Protein 3SJ9 (pdb70)

Foldseek 3Di:
DVLLVVQQVQFWWWKAAPVGTAIKGAAWFQKIKFFVVSVQDQWIQTVNDIWGWPDKDFDADPVRAGLRMIITGIDDRDIGHHLLVQEAQDQDWAAQKWWFADHPVQHGDTDRQGTKAFDAWDCDVNGTHGQKIKGQAQDDPNSFQTFIDHDSHGFFTWHDDDRGMTMTRGTHSVVVDDD/DPPDDDDD

Sequence (187 aa):
LDFALSLLRRNIRQVQTDQGHFTMLGVRDRLAILPRHSQPGKTIWVEHKLINVLDAVELVDEQGVNLELTLVTLDTNEKFRDVTKFIPETITGASDATLIINTEHMPSMFVPVGDVVQYGFLNLSGKPTHRTMMYNFPTKAGQAGGVVTSVGKIIGIHIGGNGRQGFCAGLKRGYFASEGLRQAVTQ

Nearest PDB structures (foldseek):
  3sj9-assembly1_A  TM=1.006E+00  e=5.571E-37  Coxsackievirus A16
  3sji-assembly1_A  TM=1.001E+00  e=4.359E-35  Coxsackievirus A16
  3sjk-assembly1_A  TM=9.976E-01  e=7.557E-34  Enterovirus A71
  7dnc-assembly1_A  TM=9.965E-01  e=1.521E-33  Enterovirus A71
  5c1y-assembly1_A  TM=9.970E-01  e=4.465E-33  Enterovirus A71

Organism: NCBI:txid31704

InterPro domains:
  IPR000199 Peptidase C3A/C3B, picornaviral [PF00548] (1-166)
  IPR001205 RNA-directed RNA polymerase, C-terminal domain [PF00680] (210-620)
  IPR007094 RNA-directed RNA polymerase, catalytic domain [PS50507] (410-526)
  IPR009003 Peptidase S1, PA clan [SSF50494] (2-184)
  IPR043128 Reverse transcriptase/Diguanylate cyclase domain [G3DSA:3.30.70.270] (452-551)
  IPR043502 DNA/RNA polymerase superfamily [SSF56672] (185-645)
  IPR044067 Picornavirales 3C/3C-like protease domain [PS51874] (1-179)

CATH classification: 2.40.10.10 (+1 more: 2.40.10.10)

Secondary structure (DSSP, 8-state):
-HHHHHHHHHTEEEEEETTEEEEEEEEEBTEEEEEGGG--TTEEEETTEEEEEEEEEEEE-TT--EEEEEEEEE--S--BPP-GGGS-SS---EEEEEEEE--SSS-SEEEEEEEEEEEEEEEETTEEEEEEEEESS---TT-TT-EEEETTEEEEEEEEE-SS-EEEEE--GGGG---/--SEEEE-

B-factor: mean 26.54, std 12.77, range [9.32, 107.35]

Radius of gyration: 14.74 Å; Cα contacts (8 Å, |Δi|>4): 522; chains: 2; bounding box: 39×35×34 Å

Solvent-accessible surface area: 8905 Å² total; per-residue (Å²): 141,125,40,6,96,47,0,22,169,118,0,1,48,38,3,57,7,130,104,25,37,6,0,0,0,0,0,47,70,76,30,0,1,0,0,35,19,0,96,7,43,173,44,0,98,19,64,132,141,110,29,78,15,99,74,51,72,91,22,81,21,166,133,49,32,8,3,0,1,1,18,0,34,4,71,40,150,126,153,18,62,73,0,17,143,38,0,15,119,96,32,48,28,21,78,122,3,25,0,0,0,9,1,82,133,38,73,74,54,56,9,103,6,23,92,3,68,105,51,27,82,0,31,4,66,62,82,69,0,58,80,0,0,22,1,106,52,84,5,121,76,24,7,0,1,0,0,0,6,5,132,30,91,0,2,0,0,0,0,0,1,67,48,204,39,0,0,0,1,2,0,62,85,51,39,3,77,94,222,109,156,95,92,7,89,43,26

Structure (mmCIF, N/CA/C/O backbone):
data_3SJ9
#
_entry.id   3SJ9
#
_cell.length_a   62.519
_cell.length_b   62.519
_cell.length_c   110.093
_cell.angle_alpha   90.00
_cell.angle_beta   90.00
_cell.angle_gamma   90.00
#
_symmetry.space_group_name_H-M   'P 43 21 2'
#
loop_
_entity.id
_entity.type
_entity.pdbx_description
1 polymer '3C protease'
2 polymer 'FAGLRQAVTQ peptide'
3 water water
#
loop_
_atom_site.group_PDB
_atom_site.id
_atom_site.type_symbol
_atom_site.label_atom_id
_atom_site.label_alt_id
_atom_site.label_comp_id
_atom_site.label_asym_id
_atom_site.label_entity_id
_atom_site.label_seq_id
_atom_site.pdbx_PDB_ins_code
_atom_site.Cartn_x
_atom_site.Cartn_y
_atom_site.Cartn_z
_atom_site.occupancy
_atom_site.B_iso_or_equiv
_atom_site.auth_seq_id
_atom_site.auth_comp_id
_atom_site.auth_asym_id
_atom_site.auth_atom_id
_atom_site.pdbx_PDB_model_num
ATOM 1 N N . LEU A 1 5 ? 5.073 -0.357 -19.351 1.00 67.00 4 LEU A N 1
ATOM 2 C CA . LEU A 1 5 ? 4.461 -1.256 -20.323 1.00 61.46 4 LEU A CA 1
ATOM 3 C C . LEU A 1 5 ? 5.367 -2.434 -20.663 1.00 56.27 4 LEU A C 1
ATOM 4 O O . LEU A 1 5 ? 4.988 -3.313 -21.435 1.00 52.98 4 LEU A O 1
ATOM 9 N N . ASP A 1 6 ? 6.563 -2.448 -20.084 1.00 54.12 5 ASP A N 1
ATOM 10 C CA . ASP A 1 6 ? 7.534 -3.503 -20.352 1.00 50.27 5 ASP A CA 1
ATOM 11 C C . ASP A 1 6 ? 6.948 -4.881 -20.073 1.00 45.54 5 ASP A C 1
ATOM 12 O O . ASP A 1 6 ? 7.059 -5.790 -20.895 1.00 43.47 5 ASP A O 1
ATOM 17 N N . PHE A 1 7 ? 6.333 -5.029 -18.904 1.00 32.00 6 PHE A N 1
ATOM 18 C CA . PHE A 1 7 ? 5.747 -6.303 -18.506 1.00 32.28 6 PHE A CA 1
ATOM 19 C C . PHE A 1 7 ? 4.648 -6.739 -19.473 1.00 28.83 6 PHE A C 1
ATOM 20 O O . PHE A 1 7 ? 4.705 -7.831 -20.038 1.00 22.04 6 PHE A O 1
ATOM 28 N N . ALA A 1 8 ? 3.654 -5.877 -19.662 1.00 23.50 7 ALA A N 1
ATOM 29 C CA . ALA A 1 8 ? 2.549 -6.164 -20.570 1.00 25.77 7 ALA A CA 1
ATOM 30 C C . ALA A 1 8 ? 3.064 -6.500 -21.966 1.00 28.01 7 ALA A C 1
ATOM 31 O O . ALA A 1 8 ? 2.497 -7.340 -22.665 1.00 25.64 7 ALA A O 1
ATOM 33 N N . LEU A 1 9 ? 4.147 -5.838 -22.358 1.00 30.08 8 LEU A N 1
ATOM 34 C CA . LEU A 1 9 ? 4.752 -6.036 -23.670 1.00 29.74 8 LEU A CA 1
ATOM 35 C C . LEU A 1 9 ? 5.392 -7.415 -23.788 1.00 32.20 8 LEU A C 1
ATOM 36 O O . LEU A 1 9 ? 5.212 -8.114 -24.787 1.00 29.13 8 LEU A O 1
ATOM 41 N N . SER A 1 10 ? 6.142 -7.798 -22.760 1.00 36.70 9 SER A N 1
ATOM 42 C CA . SER A 1 10 ? 6.840 -9.076 -22.748 1.00 33.77 9 SER A CA 1
ATOM 43 C C . SER A 1 10 ? 5.858 -10.226 -22.561 1.00 32.60 9 SER A C 1
ATOM 44 O O . SER A 1 10 ? 6.068 -11.323 -23.078 1.00 36.05 9 SER A O 1
ATOM 47 N N . LEU A 1 11 ? 4.764 -9.980 -21.880 1.00 25.48 10 LEU A N 1
ATOM 48 C CA . LEU A 1 11 ? 3.735 -10.951 -21.663 1.00 21.82 10 LEU A CA 1
ATOM 49 C C . LEU A 1 11 ? 2.877 -11.243 -22.855 1.00 19.11 10 LEU A C 1
ATOM 50 O O . LEU A 1 11 ? 2.523 -12.337 -23.054 1.00 21.76 10 LEU A O 1
ATOM 55 N N . LEU A 1 12 ? 2.534 -10.232 -23.620 1.00 22.18 11 LEU A N 1
ATOM 56 C CA . LEU A 1 12 ? 1.965 -10.394 -24.936 1.00 26.49 11 LEU A CA 1
ATOM 57 C C . LEU A 1 12 ? 2.763 -11.213 -25.937 1.00 25.87 11 LEU A C 1
ATOM 58 O O . LEU A 1 12 ? 2.229 -11.969 -26.666 1.00 27.18 11 LEU A O 1
ATOM 63 N N . ARG A 1 13 ? 4.055 -11.009 -25.959 1.00 38.19 12 ARG A N 1
ATOM 64 C CA . ARG A 1 13 ? 4.927 -11.660 -26.884 1.00 36.29 12 ARG A CA 1
ATOM 65 C C . ARG A 1 13 ? 5.201 -13.086 -26.488 1.00 35.06 12 ARG A C 1
ATOM 66 O O . ARG A 1 13 ? 5.178 -13.949 -27.283 1.00 41.54 12 ARG A O 1
ATOM 74 N N . ARG A 1 14 ? 5.447 -13.328 -25.233 1.00 26.57 13 ARG A N 1
ATOM 75 C CA . ARG A 1 14 ? 5.784 -14.647 -24.810 1.00 28.05 13 ARG A CA 1
ATOM 76 C C . ARG A 1 14 ? 4.623 -15.559 -24.471 1.00 30.42 13 ARG A C 1
ATOM 77 O O . ARG A 1 14 ? 4.795 -16.726 -24.435 1.00 33.05 13 ARG A O 1
ATOM 85 N N . ASN A 1 15 ? 3.445 -15.028 -24.228 1.00 28.18 14 ASN A N 1
ATOM 86 C CA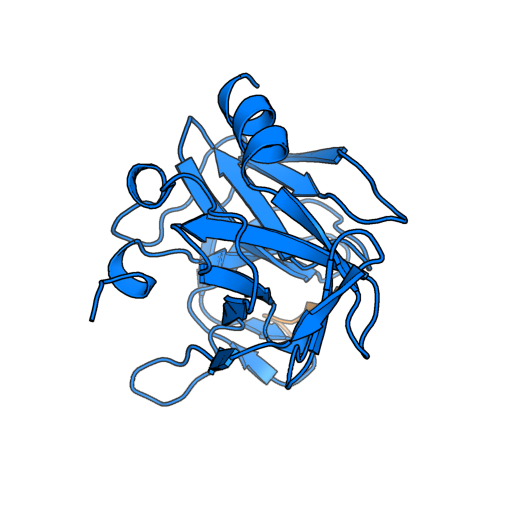 . ASN A 1 15 ? 2.464 -15.754 -23.441 1.00 26.54 14 ASN A CA 1
ATOM 87 C C . ASN A 1 15 ? 1.052 -15.617 -23.895 1.00 23.08 14 ASN A C 1
ATOM 88 O O . ASN A 1 15 ? 0.256 -16.437 -23.641 1.00 24.02 14 ASN A O 1
ATOM 93 N N . ILE A 1 16 ? 0.764 -14.541 -24.575 1.00 20.53 15 ILE A N 1
ATOM 94 C CA . ILE A 1 16 ? -0.612 -14.247 -24.964 1.00 21.12 15 ILE A CA 1
ATOM 95 C C . ILE A 1 16 ? -0.867 -14.516 -26.447 1.00 20.75 15 ILE A C 1
ATOM 96 O O . ILE A 1 16 ? -0.198 -13.957 -27.314 1.00 25.60 15 ILE A O 1
ATOM 101 N N . ARG A 1 17 ? -1.844 -15.375 -26.725 1.00 22.61 16 ARG A N 1
ATOM 102 C CA . ARG A 1 17 ? -2.086 -15.861 -28.081 1.00 21.32 16 ARG A CA 1
ATOM 103 C C . ARG A 1 17 ? -3.495 -15.569 -28.591 1.00 21.35 16 ARG A C 1
ATOM 104 O O . ARG A 1 17 ? -4.444 -15.470 -27.813 1.00 19.50 16 ARG A O 1
ATOM 112 N N . GLN A 1 18 ? -3.618 -15.440 -29.909 1.00 22.39 17 GLN A N 1
ATOM 113 C CA . GLN A 1 18 ? -4.916 -15.300 -30.554 1.00 20.22 17 GLN A CA 1
ATOM 114 C C . GLN A 1 18 ? -5.554 -16.676 -30.713 1.00 21.45 17 GLN A C 1
ATOM 115 O O . GLN A 1 18 ? -4.925 -17.610 -31.213 1.00 23.98 17 GLN A O 1
ATOM 121 N N . VAL A 1 19 ? -6.803 -16.800 -30.282 1.00 19.19 18 VAL A N 1
ATOM 122 C CA . VAL A 1 19 ? -7.448 -18.104 -30.201 1.00 21.60 18 VAL A CA 1
ATOM 123 C C . VAL A 1 19 ? -8.875 -18.084 -30.737 1.00 22.42 18 VAL A C 1
ATOM 124 O O . VAL A 1 19 ? -9.551 -17.056 -30.692 1.00 21.43 18 VAL A O 1
ATOM 128 N N . GLN A 1 20 ? -9.315 -19.225 -31.261 1.00 26.04 19 GLN A N 1
ATOM 129 C CA . GLN A 1 20 ? -10.703 -19.410 -31.669 1.00 22.85 19 GLN A CA 1
ATOM 130 C C . GLN A 1 20 ? -11.261 -20.726 -31.139 1.00 24.89 19 GLN A C 1
ATOM 131 O O . GLN A 1 20 ? -10.576 -21.748 -31.143 1.00 27.11 19 GLN A O 1
ATOM 137 N N . THR A 1 21 ? -12.507 -20.691 -30.679 1.00 17.74 20 THR A N 1
ATOM 138 C CA . THR A 1 21 ? -13.227 -21.904 -30.311 1.00 18.48 20 THR A CA 1
ATOM 139 C C . THR A 1 21 ? -14.551 -21.916 -31.062 1.00 22.05 20 THR A C 1
ATOM 140 O O . THR A 1 21 ? -14.793 -21.056 -31.910 1.00 19.26 20 THR A O 1
ATOM 144 N N . ASP A 1 22 ? -15.409 -22.883 -30.755 1.00 25.78 21 ASP A N 1
ATOM 145 C CA . ASP A 1 22 ? -16.733 -22.932 -31.367 1.00 27.32 21 ASP A CA 1
ATOM 146 C C . ASP A 1 22 ? -17.560 -21.708 -30.988 1.00 25.24 21 ASP A C 1
ATOM 147 O O . ASP A 1 22 ? -18.564 -21.401 -31.630 1.00 25.86 21 ASP A O 1
ATOM 152 N N . GLN A 1 23 ? -17.131 -21.011 -29.942 1.00 26.21 22 GLN A N 1
ATOM 153 C CA . GLN A 1 23 ? -17.867 -19.856 -29.441 1.00 24.08 22 GLN A CA 1
ATOM 154 C C . GLN A 1 23 ? -17.331 -18.535 -29.985 1.00 24.87 22 GLN A C 1
ATOM 155 O O . GLN A 1 23 ? -17.874 -17.473 -29.688 1.00 24.40 22 GLN A O 1
ATOM 161 N N . GLY A 1 24 ? -16.267 -18.601 -30.779 1.00 20.41 23 GLY A N 1
ATOM 162 C CA . GLY A 1 24 ? -15.717 -17.408 -31.397 1.00 20.80 23 GLY A CA 1
ATOM 163 C C . GLY A 1 24 ? -14.279 -17.110 -31.020 1.00 19.31 23 GLY A C 1
ATOM 164 O O . GLY A 1 24 ? -13.520 -18.008 -30.659 1.00 17.09 23 GLY A O 1
ATOM 165 N N . HIS A 1 25 ? -13.910 -15.835 -31.109 1.00 21.72 24 HIS A N 1
ATOM 166 C CA . HIS A 1 25 ? -12.541 -15.399 -30.860 1.00 19.83 24 HIS A CA 1
ATOM 167 C C . HIS A 1 25 ? -12.315 -15.058 -29.397 1.00 20.14 24 HIS A C 1
ATOM 168 O O . HIS A 1 25 ? -13.135 -14.385 -28.770 1.00 15.74 24 HIS A O 1
ATOM 175 N N . PHE A 1 26 ? -11.190 -15.517 -28.862 1.00 24.10 25 PHE A N 1
ATOM 176 C CA . PHE A 1 26 ? -10.828 -15.237 -27.479 1.00 20.40 25 PHE A CA 1
ATOM 177 C C . PHE A 1 26 ? -9.341 -14.939 -27.360 1.00 18.91 25 PHE A C 1
ATOM 178 O O . PHE A 1 26 ? -8.555 -15.273 -28.247 1.00 18.62 25 PHE A O 1
ATOM 186 N N . THR A 1 27 ? -8.968 -14.291 -26.264 1.00 19.22 26 THR A N 1
ATOM 187 C CA . THR A 1 27 ? -7.567 -14.108 -25.923 1.00 15.49 26 THR A CA 1
ATOM 188 C C . THR A 1 27 ? -7.172 -15.236 -24.978 1.00 18.07 26 THR A C 1
ATOM 189 O O . THR A 1 27 ? -7.948 -15.610 -24.098 1.00 12.81 26 THR A O 1
ATOM 193 N N . MET A 1 28 ? -5.979 -15.792 -25.165 1.00 17.32 27 MET A N 1
ATOM 194 C CA . MET A 1 28 ? -5.536 -16.897 -24.326 1.00 15.62 27 MET A CA 1
ATOM 195 C C . MET A 1 28 ? -4.175 -16.644 -23.702 1.00 18.43 27 MET A C 1
ATOM 196 O O . MET A 1 28 ? -3.227 -16.261 -24.385 1.00 18.59 27 MET A O 1
ATOM 201 N N . LEU A 1 29 ? -4.089 -16.871 -22.397 1.00 18.89 28 LEU A N 1
ATOM 202 C CA . LEU A 1 29 ? -2.831 -16.756 -21.679 1.00 13.46 28 LEU A CA 1
ATOM 203 C C . LEU A 1 29 ? -2.212 -18.129 -21.473 1.00 13.09 28 LEU A C 1
ATOM 204 O O . LEU A 1 29 ? -2.794 -18.988 -20.813 1.00 11.93 28 LEU A O 1
ATOM 209 N N . GLY A 1 30 ? -1.034 -18.336 -22.047 1.00 19.27 29 GLY A N 1
ATOM 210 C CA . GLY A 1 30 ? -0.248 -19.513 -21.740 1.00 22.27 29 GLY A CA 1
ATOM 211 C C . GLY A 1 30 ? 0.441 -19.281 -20.411 1.00 22.85 29 GLY A C 1
ATOM 212 O O . GLY A 1 30 ? 1.150 -18.289 -20.246 1.00 20.66 29 GLY A O 1
ATOM 213 N N . VAL A 1 31 ? 0.226 -20.183 -19.459 1.00 18.15 30 VAL A N 1
ATOM 214 C CA . VAL A 1 31 ? 0.756 -20.007 -18.109 1.00 18.92 30 VAL A CA 1
ATOM 215 C C . VAL A 1 31 ? 2.143 -20.625 -17.933 1.00 18.68 30 VAL A C 1
ATOM 216 O O . VAL A 1 31 ? 3.062 -19.967 -17.448 1.00 16.16 30 VAL A O 1
ATOM 220 N N . ARG A 1 32 ? 2.286 -21.887 -18.323 1.00 19.34 31 ARG A N 1
ATOM 221 C CA . ARG A 1 32 ? 3.580 -22.558 -18.272 1.00 25.13 31 ARG A CA 1
ATOM 222 C C . ARG A 1 32 ? 3.587 -23.926 -18.942 1.00 25.83 31 ARG A C 1
ATOM 223 O O . ARG A 1 32 ? 2.664 -24.718 -18.759 1.00 26.92 31 ARG A O 1
ATOM 231 N N . ASP A 1 33 ? 4.635 -24.199 -19.711 1.00 27.78 32 ASP A N 1
ATOM 232 C CA . ASP A 1 33 ? 4.713 -25.417 -20.508 1.00 29.14 32 ASP A CA 1
ATOM 233 C C . ASP A 1 33 ? 3.477 -25.336 -21.396 1.00 29.04 32 ASP A C 1
ATOM 234 O O . ASP A 1 33 ? 3.255 -24.341 -22.082 1.00 32.91 32 ASP A O 1
ATOM 239 N N . ARG A 1 34 ? 2.671 -26.389 -21.374 1.00 30.66 33 ARG A N 1
ATOM 240 C CA . ARG A 1 34 ? 1.553 -26.529 -22.293 1.00 27.68 33 ARG A CA 1
ATOM 241 C C . ARG A 1 34 ? 0.232 -26.240 -21.588 1.00 24.46 33 ARG A C 1
ATOM 242 O O . ARG A 1 34 ? -0.840 -26.593 -22.083 1.00 25.19 33 ARG A O 1
ATOM 250 N N . LEU A 1 35 ? 0.321 -25.591 -20.431 1.00 21.12 34 LEU A N 1
ATOM 251 C CA . LEU A 1 35 ? -0.860 -25.179 -19.685 1.00 24.63 34 LEU A CA 1
ATOM 252 C C . LEU A 1 35 ? -1.243 -23.747 -20.049 1.00 24.25 34 LEU A C 1
ATOM 253 O O . LEU A 1 35 ? -0.399 -22.850 -20.065 1.00 23.63 34 LEU A O 1
ATOM 258 N N . ALA A 1 36 ? -2.521 -23.543 -20.348 1.00 21.77 35 ALA A N 1
ATOM 259 C CA . ALA A 1 36 ? -3.035 -22.226 -20.696 1.00 20.01 35 ALA A CA 1
ATOM 260 C C . ALA A 1 36 ? -4.403 -22.024 -20.054 1.00 22.01 35 ALA A C 1
ATOM 261 O O . ALA A 1 36 ? -5.017 -22.977 -19.574 1.00 19.38 35 ALA A O 1
ATOM 263 N N . ILE A 1 37 ? -4.881 -20.785 -20.043 1.00 24.19 36 ILE A N 1
ATOM 264 C CA . ILE A 1 37 ? -6.152 -20.487 -19.401 1.00 21.77 36 ILE A CA 1
ATOM 265 C C . ILE A 1 37 ? -7.102 -19.730 -20.331 1.00 27.12 36 ILE A C 1
ATOM 266 O O . ILE A 1 37 ? -6.679 -18.867 -21.103 1.00 27.02 36 ILE A O 1
ATOM 271 N N . LEU A 1 38 ? -8.383 -20.080 -20.256 1.00 20.77 37 LEU A N 1
ATOM 272 C CA . LEU A 1 38 ? -9.420 -19.481 -21.091 1.00 19.00 37 LEU A CA 1
ATOM 273 C C . LEU A 1 38 ? -10.662 -19.191 -20.255 1.00 19.77 37 LEU A C 1
ATOM 274 O O . LEU A 1 38 ? -10.841 -19.778 -19.188 1.00 18.88 37 LEU A O 1
ATOM 279 N N . PRO A 1 39 ? -11.533 -18.291 -20.739 1.00 19.76 38 PRO A N 1
ATOM 280 C CA . PRO A 1 39 ? -12.779 -18.045 -20.014 1.00 17.51 38 PRO A CA 1
ATOM 281 C C . PRO A 1 39 ? -13.652 -19.271 -20.209 1.00 18.82 38 PRO A C 1
ATOM 282 O O . PRO A 1 39 ? -13.673 -19.809 -21.315 1.00 17.59 38 PRO A O 1
ATOM 286 N N . ARG A 1 40 ? -14.350 -19.714 -19.170 1.00 17.89 39 ARG A N 1
ATOM 287 C CA . ARG A 1 40 ? -15.103 -20.961 -19.258 1.00 20.87 39 ARG A CA 1
ATOM 288 C C . ARG A 1 40 ? -16.128 -20.978 -20.395 1.00 21.25 39 ARG A C 1
ATOM 289 O O . ARG A 1 40 ? -16.322 -22.010 -21.039 1.00 19.82 39 ARG A O 1
ATOM 297 N N . HIS A 1 41 ? -16.775 -19.842 -20.648 1.00 20.25 40 HIS A N 1
ATOM 298 C CA . HIS A 1 41 ? -17.831 -19.790 -21.660 1.00 26.04 40 HIS A CA 1
ATOM 299 C C . HIS A 1 41 ? -17.301 -19.940 -23.088 1.00 27.36 40 HIS A C 1
ATOM 300 O O . HIS A 1 41 ? -18.079 -20.054 -24.036 1.00 25.14 40 HIS A O 1
ATOM 307 N N . SER A 1 42 ? -15.980 -19.948 -23.236 1.00 17.41 41 SER A N 1
ATOM 308 C CA . SER A 1 42 ? -15.367 -20.206 -24.534 1.00 18.25 41 SER A CA 1
ATOM 309 C C . SER A 1 42 ? -15.484 -21.686 -24.887 1.00 20.58 41 SER A C 1
ATOM 310 O O . SER A 1 42 ? -15.331 -22.070 -26.047 1.00 18.96 41 SER A O 1
ATOM 313 N N . GLN A 1 43 ? -15.761 -22.508 -23.876 1.00 20.38 42 GLN A N 1
ATOM 314 C CA . GLN A 1 43 ? -15.932 -23.947 -24.060 1.00 22.05 42 GLN A CA 1
ATOM 315 C C . GLN A 1 43 ? -14.938 -24.534 -25.057 1.00 23.81 42 GLN A C 1
ATOM 316 O O . GLN A 1 43 ? -15.320 -24.916 -26.164 1.00 20.82 42 GLN A O 1
ATOM 322 N N . PRO A 1 44 ? -13.657 -24.608 -24.661 1.00 23.18 43 PRO A N 1
ATOM 323 C CA . PRO A 1 44 ? -12.593 -25.159 -25.507 1.00 21.32 43 PRO A CA 1
ATOM 324 C C . PRO A 1 44 ? -12.947 -26.551 -26.024 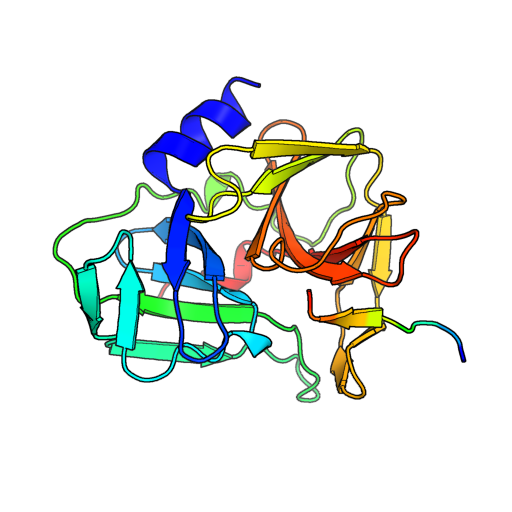1.00 23.97 43 PRO A C 1
ATOM 325 O O . PRO A 1 44 ? -13.083 -26.744 -27.232 1.00 29.30 43 PRO A O 1
ATOM 329 N N . GLY A 1 45 ? -13.091 -27.507 -25.113 1.00 26.55 44 GLY A N 1
ATOM 330 C CA . GLY A 1 45 ? -13.426 -28.868 -25.488 1.00 29.70 44 GLY A CA 1
ATOM 331 C C . GLY A 1 45 ? -12.221 -29.699 -25.895 1.00 28.95 44 GLY A C 1
ATOM 332 O O . GLY A 1 45 ? -11.200 -29.715 -25.205 1.00 27.07 44 GLY A O 1
ATOM 333 N N . LYS A 1 46 ? -12.348 -30.389 -27.025 1.00 29.43 45 LYS A N 1
ATOM 334 C CA . LYS A 1 46 ? -11.315 -31.301 -27.507 1.00 28.79 45 LYS A CA 1
ATOM 335 C C . LYS A 1 46 ? -10.266 -30.584 -28.351 1.00 27.09 45 LYS A C 1
ATOM 336 O O . LYS A 1 46 ? -9.133 -31.050 -28.467 1.00 28.75 45 LYS A O 1
ATOM 342 N N . THR A 1 47 ? -10.650 -29.462 -28.956 1.00 26.78 46 THR A N 1
ATOM 343 C CA . THR A 1 47 ? -9.763 -28.742 -29.866 1.00 22.52 46 THR A CA 1
ATOM 344 C C . THR A 1 47 ? -9.991 -27.236 -29.816 1.00 22.49 46 THR A C 1
ATOM 345 O O . THR A 1 47 ? -11.081 -26.775 -29.478 1.00 22.86 46 THR A O 1
ATOM 349 N N . ILE A 1 48 ? -8.954 -26.478 -30.158 1.00 22.25 47 ILE A N 1
ATOM 350 C CA . ILE A 1 48 ? -9.080 -25.040 -30.370 1.00 21.55 47 ILE A CA 1
ATOM 351 C C . ILE A 1 48 ? -8.178 -24.619 -31.519 1.00 22.68 47 ILE A C 1
ATOM 352 O O . ILE A 1 48 ? -7.267 -25.351 -31.904 1.00 22.22 47 ILE A O 1
ATOM 357 N N . TRP A 1 49 ? -8.438 -23.440 -32.070 1.00 18.77 48 TRP A N 1
ATOM 358 C CA . TRP A 1 49 ? -7.552 -22.864 -33.068 1.00 19.54 48 TRP A CA 1
ATOM 359 C C . TRP A 1 49 ? -6.644 -21.835 -32.413 1.00 22.81 48 TRP A C 1
ATOM 360 O O . TRP A 1 49 ? -7.109 -20.811 -31.912 1.00 21.46 48 TRP A O 1
ATOM 371 N N . VAL A 1 50 ? -5.346 -22.117 -32.412 1.00 26.61 49 VAL A N 1
ATOM 372 C CA . VAL A 1 50 ? -4.361 -21.191 -31.874 1.00 27.22 49 VAL A CA 1
ATOM 373 C C . VAL A 1 50 ? -3.536 -20.602 -33.011 1.00 31.15 49 VAL A C 1
ATOM 374 O O . VAL A 1 50 ? -2.698 -21.288 -33.597 1.00 32.38 49 VAL A O 1
ATOM 378 N N . GLU A 1 51 ? -3.777 -19.332 -33.322 1.00 30.09 50 GLU A N 1
ATOM 379 C CA . GLU A 1 51 ? -3.082 -18.673 -34.422 1.00 34.14 50 GLU A CA 1
ATOM 380 C C . GLU A 1 51 ? -3.337 -19.428 -35.726 1.00 36.50 50 GLU A C 1
ATOM 381 O O . GLU A 1 51 ? -2.420 -19.645 -36.520 1.00 33.69 50 GLU A O 1
ATOM 387 N N . HIS A 1 52 ? -4.588 -19.841 -35.920 1.00 39.04 51 HIS A N 1
ATOM 388 C CA . HIS A 1 52 ? -5.032 -20.510 -37.145 1.00 39.84 51 HIS A CA 1
ATOM 389 C C . HIS A 1 52 ? -4.552 -21.957 -37.306 1.00 42.16 51 HIS A C 1
ATOM 390 O O . HIS A 1 52 ? -4.826 -22.596 -38.323 1.00 45.02 51 HIS A O 1
ATOM 397 N N . LYS A 1 53 ? -3.845 -22.472 -36.306 1.00 37.72 52 LYS A N 1
ATOM 398 C CA . LYS A 1 53 ? -3.504 -23.891 -36.243 1.00 37.05 52 LYS A CA 1
ATOM 399 C C . LYS A 1 53 ? -4.503 -24.656 -35.377 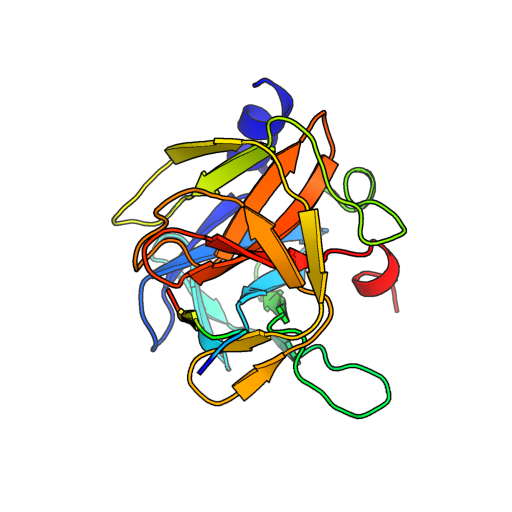1.00 34.96 52 LYS A C 1
ATOM 400 O O . LYS A 1 53 ? -4.791 -24.255 -34.249 1.00 29.93 52 LYS A O 1
ATOM 406 N N . LEU A 1 54 ? -5.030 -25.756 -35.907 1.00 22.63 53 LEU A N 1
ATOM 407 C CA . LEU A 1 54 ? -5.957 -26.593 -35.156 1.00 19.22 53 LEU A CA 1
ATOM 408 C C . LEU A 1 54 ? -5.204 -27.476 -34.164 1.00 20.38 53 LEU A C 1
ATOM 409 O O . LEU A 1 54 ? -4.475 -28.386 -34.556 1.00 18.49 53 LEU A O 1
ATOM 414 N N . ILE A 1 55 ? -5.390 -27.197 -32.879 1.00 23.28 54 ILE A N 1
ATOM 415 C CA . ILE A 1 55 ? -4.672 -27.894 -31.819 1.00 20.04 54 ILE A CA 1
ATOM 416 C C . ILE A 1 55 ? -5.599 -28.794 -31.012 1.00 22.71 54 ILE A C 1
ATOM 417 O O . ILE A 1 55 ? -6.748 -28.439 -30.753 1.00 23.89 54 ILE A O 1
ATOM 422 N N . ASN A 1 56 ? -5.095 -29.959 -30.617 1.00 23.39 55 ASN A N 1
ATOM 423 C CA . ASN A 1 56 ? -5.830 -30.848 -29.724 1.00 23.67 55 ASN A CA 1
ATOM 424 C C . ASN A 1 56 ? -5.691 -30.423 -28.268 1.00 26.08 55 ASN A C 1
ATOM 425 O O . ASN A 1 56 ? -4.600 -30.070 -27.814 1.00 20.69 55 ASN A O 1
ATOM 430 N N . VAL A 1 57 ? -6.802 -30.457 -27.540 1.00 15.38 56 VAL A N 1
ATOM 431 C CA . VAL A 1 57 ? -6.784 -30.184 -26.110 1.00 18.30 56 VAL A CA 1
ATOM 432 C C . VAL A 1 57 ? -6.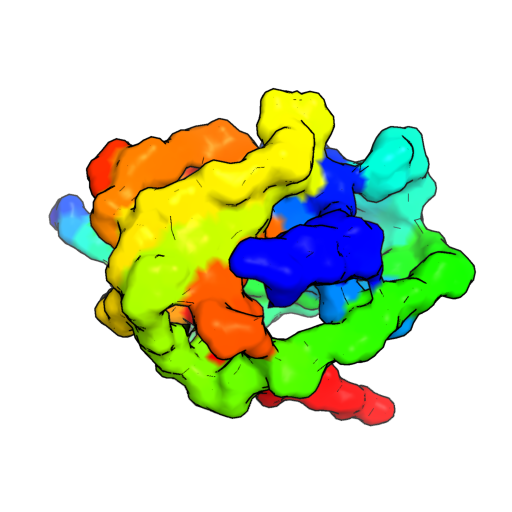737 -31.502 -25.344 1.00 17.91 56 VAL A C 1
ATOM 433 O O . VAL A 1 57 ? -7.690 -32.280 -25.372 1.00 21.38 56 VAL A O 1
ATOM 437 N N . LEU A 1 58 ? -5.618 -31.749 -24.670 1.00 22.45 57 LEU A N 1
ATOM 438 C CA . LEU A 1 58 ? -5.399 -33.009 -23.969 1.00 18.32 57 LEU A CA 1
ATOM 439 C C . LEU A 1 58 ? -6.163 -33.068 -22.656 1.00 22.00 57 LEU A C 1
ATOM 440 O O . LEU A 1 58 ? -6.462 -34.150 -22.150 1.00 28.83 57 LEU A O 1
ATOM 445 N N . ASP A 1 59 ? -6.473 -31.903 -22.100 1.00 23.35 58 ASP A N 1
ATOM 446 C CA . ASP A 1 59 ? -7.143 -31.837 -20.810 1.00 24.15 58 ASP A CA 1
ATOM 447 C C . ASP A 1 59 ? -7.795 -30.476 -20.624 1.00 25.03 58 ASP A C 1
ATOM 448 O O . ASP A 1 59 ? -7.231 -29.450 -21.005 1.00 23.22 58 ASP A O 1
ATOM 453 N N . ALA A 1 60 ? -8.991 -30.473 -20.045 1.00 23.93 59 ALA A N 1
ATOM 454 C CA . ALA A 1 60 ? -9.705 -29.232 -19.773 1.00 22.95 59 ALA A CA 1
ATOM 455 C C . ALA A 1 60 ? -10.376 -29.286 -18.405 1.00 22.37 59 ALA A C 1
ATOM 456 O O . ALA A 1 60 ? -11.230 -30.135 -18.156 1.00 22.84 59 ALA A O 1
ATOM 458 N N . VAL A 1 61 ? -9.984 -28.373 -17.523 1.00 18.98 60 VAL A N 1
ATOM 459 C CA . VAL A 1 61 ? -10.529 -28.328 -16.173 1.00 18.97 60 VAL A CA 1
ATOM 460 C C . VAL A 1 61 ? -11.245 -27.003 -15.924 1.00 18.38 60 VAL A C 1
ATOM 461 O O . VAL A 1 61 ? -10.651 -25.936 -16.059 1.00 14.11 60 VAL A O 1
ATOM 465 N N . GLU A 1 62 ? -12.523 -27.079 -15.561 1.00 18.80 61 GLU A N 1
ATOM 466 C CA . GLU A 1 62 ? -13.305 -25.886 -15.256 1.00 18.59 61 GLU A CA 1
ATOM 467 C C . GLU A 1 62 ? -13.298 -25.601 -13.758 1.00 19.48 61 GLU A C 1
ATOM 468 O O . GLU A 1 62 ? -13.778 -26.407 -12.958 1.00 21.03 61 GLU A O 1
ATOM 474 N N . LEU A 1 63 ? -12.750 -24.450 -13.385 1.00 14.81 62 LEU A N 1
ATOM 475 C CA . LEU A 1 63 ? -12.594 -24.096 -11.979 1.00 16.78 62 LEU A CA 1
ATOM 476 C C . LEU A 1 63 ? -13.913 -23.701 -11.319 1.00 18.54 62 LEU A C 1
ATOM 477 O O . LEU A 1 63 ? -14.634 -22.831 -11.810 1.00 18.53 62 LEU A O 1
ATOM 482 N N . VAL A 1 64 ? -14.217 -24.362 -10.207 1.00 17.07 63 VAL A N 1
ATOM 483 C CA . VAL A 1 64 ? -15.364 -24.023 -9.374 1.00 19.16 63 VAL A CA 1
ATOM 484 C C . VAL A 1 64 ? -14.892 -23.957 -7.924 1.00 19.44 63 VAL A C 1
ATOM 485 O O . VAL A 1 64 ? -13.810 -24.446 -7.602 1.00 18.67 63 VAL A O 1
ATOM 489 N N . ASP A 1 65 ? -15.683 -23.343 -7.049 1.00 22.42 64 ASP A N 1
ATOM 490 C CA . ASP A 1 65 ? -15.302 -23.274 -5.640 1.00 26.28 64 ASP A CA 1
ATOM 491 C C . ASP A 1 65 ? -15.846 -24.470 -4.862 1.00 26.05 64 ASP A C 1
ATOM 492 O O . ASP A 1 65 ? -16.485 -25.350 -5.437 1.00 28.42 64 ASP A O 1
ATOM 497 N N . GLU A 1 66 ? -15.587 -24.500 -3.559 1.00 33.02 65 GLU A N 1
ATOM 498 C CA . GLU A 1 66 ? -15.957 -25.651 -2.737 1.00 38.97 65 GLU A CA 1
ATOM 499 C C . GLU A 1 66 ? -17.451 -25.969 -2.787 1.00 37.39 65 GLU A C 1
ATOM 500 O O . GLU A 1 66 ? -17.861 -27.088 -2.485 1.00 37.56 65 GLU A O 1
ATOM 506 N N . GLN A 1 67 ? -18.270 -25.002 -3.140 1.00 33.50 66 GLN A N 1
ATOM 507 C CA . GLN A 1 67 ? -19.683 -25.217 -3.286 1.00 29.93 66 GLN A CA 1
ATOM 508 C C . GLN A 1 67 ? -20.093 -25.495 -4.722 1.00 32.78 66 GLN A C 1
ATOM 509 O O . GLN A 1 67 ? -21.228 -25.611 -5.012 1.00 26.30 66 GLN A O 1
ATOM 515 N N . GLY A 1 68 ? -19.127 -25.569 -5.617 1.00 31.21 67 GLY A N 1
ATOM 516 C CA . GLY A 1 68 ? -19.383 -25.874 -7.014 1.00 28.07 67 GLY A CA 1
ATOM 517 C C . GLY A 1 68 ? -19.844 -24.688 -7.840 1.00 28.20 67 GLY A C 1
ATOM 518 O O . GLY A 1 68 ? -20.364 -24.859 -8.942 1.00 27.96 67 GLY A O 1
ATOM 519 N N . VAL A 1 69 ? -19.655 -23.482 -7.312 1.00 24.64 68 VAL A N 1
ATOM 520 C CA . VAL A 1 69 ? -20.043 -22.270 -8.025 1.00 19.87 68 VAL A CA 1
ATOM 521 C C . VAL A 1 69 ? -18.986 -21.869 -9.046 1.00 20.90 68 VAL A C 1
ATOM 522 O O . VAL A 1 69 ? -17.791 -21.857 -8.749 1.00 21.80 68 VAL A O 1
ATOM 526 N N . ASN A 1 70 ? -19.443 -21.536 -10.247 1.00 17.15 69 ASN A N 1
ATOM 527 C CA . ASN A 1 70 ? -18.567 -21.179 -11.356 1.00 15.31 69 ASN A CA 1
ATOM 528 C C . ASN A 1 70 ? -17.547 -20.092 -11.017 1.00 18.86 69 ASN A C 1
ATOM 529 O O . ASN A 1 70 ? -17.875 -19.104 -10.359 1.00 18.56 69 ASN A O 1
ATOM 534 N N . LEU A 1 71 ? -16.311 -20.284 -11.468 1.00 17.83 70 LEU A N 1
ATOM 535 C CA . LEU A 1 71 ? -15.281 -19.258 -11.352 1.00 15.08 70 LEU A CA 1
ATOM 536 C C . LEU A 1 71 ? -14.932 -18.726 -12.739 1.00 16.86 70 LEU A C 1
ATOM 537 O O . LEU A 1 71 ? -14.109 -17.819 -12.883 1.00 15.95 70 LEU A O 1
ATOM 542 N N . GLU A 1 72 ? -15.570 -19.310 -13.752 1.00 14.84 71 GLU A N 1
ATOM 543 C CA . GLU A 1 72 ? -15.485 -18.835 -15.132 1.00 13.78 71 GLU A CA 1
ATOM 544 C C . GLU A 1 72 ? -14.086 -18.986 -15.731 1.00 16.25 71 GLU A C 1
ATOM 545 O O . GLU A 1 72 ? -13.718 -18.281 -16.672 1.00 14.59 71 GLU A O 1
ATOM 551 N N . LEU A 1 73 ? -13.314 -19.920 -15.187 1.00 18.60 72 LEU A N 1
ATOM 552 C CA . LEU A 1 73 ? -11.970 -20.188 -15.682 1.00 15.33 72 LEU A CA 1
ATOM 553 C C . LEU A 1 73 ? -11.846 -21.633 -16.147 1.00 19.52 72 LEU A C 1
ATOM 554 O O . LEU A 1 73 ? -12.371 -22.546 -15.510 1.00 19.94 72 LEU A O 1
ATOM 559 N N . THR A 1 74 ? -11.152 -21.834 -17.261 1.00 15.62 73 THR A N 1
ATOM 560 C CA . THR A 1 74 ? -10.908 -23.177 -17.772 1.00 16.30 73 THR A CA 1
ATOM 561 C C . THR A 1 74 ? -9.431 -23.381 -18.086 1.00 16.54 73 THR A C 1
ATOM 562 O O . THR A 1 74 ? -8.891 -22.764 -19.005 1.00 14.69 73 THR A O 1
ATOM 566 N N . LEU A 1 75 ? -8.785 -24.244 -17.308 1.00 17.44 74 LEU A N 1
ATOM 567 C CA . LEU A 1 75 ? -7.393 -24.603 -17.539 1.00 17.08 74 LEU A CA 1
ATOM 568 C C . LEU A 1 75 ? -7.303 -25.653 -18.638 1.00 22.06 74 LEU A C 1
ATOM 569 O O . LEU A 1 75 ? -7.932 -26.706 -18.552 1.00 23.42 74 LEU A O 1
ATOM 574 N N . VAL A 1 76 ? -6.523 -25.363 -19.673 1.00 19.45 75 VAL A N 1
ATOM 575 C CA . VAL A 1 76 ? -6.367 -26.295 -20.781 1.00 19.15 75 VAL A CA 1
ATOM 576 C C . VAL A 1 76 ? -4.923 -26.749 -20.948 1.00 22.43 75 VAL A C 1
ATOM 577 O O . VAL A 1 76 ? -3.993 -25.946 -20.878 1.00 23.31 75 VAL A O 1
ATOM 581 N N . THR A 1 77 ? -4.741 -28.049 -21.153 1.00 23.97 76 THR A N 1
ATOM 582 C CA . THR A 1 77 ? -3.433 -28.586 -21.497 1.00 21.26 76 THR A CA 1
ATOM 583 C C . THR A 1 77 ? -3.389 -28.853 -22.996 1.00 20.05 76 THR A C 1
ATOM 584 O O . THR A 1 77 ? -4.129 -29.691 -23.511 1.00 19.88 76 THR A O 1
ATOM 588 N N . LEU A 1 78 ? -2.524 -28.126 -23.693 1.00 18.49 77 LEU A N 1
ATOM 589 C CA . LEU A 1 78 ? -2.474 -28.182 -25.149 1.00 22.85 77 LEU A CA 1
ATOM 590 C C . LEU A 1 78 ? -1.543 -29.273 -25.669 1.00 25.93 77 LEU A C 1
ATOM 591 O O . LEU A 1 78 ? -0.492 -29.541 -25.087 1.00 28.32 77 LEU A O 1
ATOM 596 N N . ASP A 1 79 ? -1.946 -29.9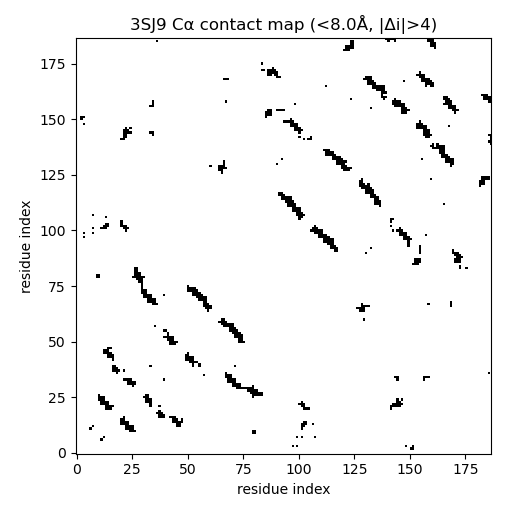02 -26.768 1.00 26.03 78 ASP A N 1
ATOM 597 C CA . ASP A 1 79 ? -1.109 -30.880 -27.448 1.00 28.24 78 ASP A CA 1
ATOM 598 C C . ASP A 1 79 ? -0.193 -30.160 -28.431 1.00 34.32 78 ASP A C 1
ATOM 599 O O . ASP A 1 79 ? -0.509 -30.034 -29.614 1.00 33.82 78 ASP A O 1
ATOM 604 N N . THR A 1 80 ? 0.938 -29.676 -27.930 1.00 37.88 79 THR A N 1
ATOM 605 C CA . THR A 1 80 ? 1.909 -28.978 -28.761 1.00 42.88 79 THR A CA 1
ATOM 606 C C . THR A 1 80 ? 3.310 -29.103 -28.176 1.00 51.51 79 THR A C 1
ATOM 607 O O . THR A 1 80 ? 3.473 -29.268 -26.966 1.00 56.06 79 THR A O 1
ATOM 611 N N . ASN A 1 81 ? 4.319 -29.032 -29.037 1.00 68.29 80 ASN A N 1
ATOM 612 C CA . ASN A 1 81 ? 5.702 -29.087 -28.583 1.00 79.85 80 ASN A CA 1
ATOM 613 C C . ASN A 1 81 ? 6.112 -27.764 -27.947 1.00 74.19 80 ASN A C 1
ATOM 614 O O . ASN A 1 81 ? 6.965 -27.725 -27.059 1.00 74.72 80 ASN A O 1
ATOM 619 N N . GLU A 1 82 ? 5.487 -26.684 -28.408 1.00 54.56 81 GLU A N 1
ATOM 620 C CA . GLU A 1 82 ? 5.761 -25.340 -27.908 1.00 53.12 81 GLU A CA 1
ATOM 621 C C . GLU A 1 82 ? 5.514 -25.239 -26.404 1.00 45.22 81 GLU A C 1
ATOM 622 O O . GLU A 1 82 ? 4.455 -25.628 -25.914 1.00 44.74 81 GLU A O 1
ATOM 628 N N . LYS A 1 83 ? 6.494 -24.712 -25.675 1.00 43.86 82 LYS A N 1
ATOM 629 C CA . LYS A 1 83 ? 6.351 -24.505 -24.236 1.00 36.71 82 LYS A CA 1
ATOM 630 C C . LYS A 1 83 ? 6.242 -23.024 -23.890 1.00 35.94 82 LYS A C 1
ATOM 631 O O . LYS A 1 83 ? 7.050 -22.213 -24.341 1.00 38.10 82 LYS A O 1
ATOM 637 N N . PHE A 1 84 ? 5.238 -22.673 -23.092 1.00 30.63 83 PHE A N 1
ATOM 638 C CA . PHE A 1 84 ? 5.121 -21.319 -22.567 1.00 24.40 83 PHE A CA 1
ATOM 639 C C . PHE A 1 84 ? 6.100 -21.133 -21.417 1.00 24.58 83 PHE A C 1
ATOM 640 O O . PHE A 1 84 ? 6.241 -22.014 -20.566 1.00 19.56 83 PHE A O 1
ATOM 648 N N . ARG A 1 85 ? 6.777 -19.989 -21.386 1.00 30.18 84 ARG A N 1
ATOM 649 C CA . ARG A 1 85 ? 7.634 -19.670 -20.250 1.00 31.67 84 ARG A CA 1
ATOM 650 C C . ARG A 1 85 ? 6.774 -19.491 -19.002 1.00 27.62 84 ARG A C 1
ATOM 651 O O . ARG A 1 85 ? 5.676 -18.940 -19.064 1.00 24.90 84 ARG A O 1
ATOM 659 N N . ASP A 1 86 ? 7.276 -19.979 -17.874 1.00 28.73 85 ASP A N 1
ATOM 660 C CA . ASP A 1 86 ? 6.527 -19.977 -16.624 1.00 24.31 85 ASP A CA 1
ATOM 661 C C . ASP A 1 86 ? 6.265 -18.556 -16.138 1.00 24.10 85 ASP A C 1
ATOM 662 O O . ASP A 1 86 ? 7.198 -17.812 -15.832 1.00 23.94 85 ASP A O 1
ATOM 667 N N . VAL A 1 87 ? 4.990 -18.184 -16.067 1.00 23.20 86 VAL A N 1
ATOM 668 C CA . VAL A 1 87 ? 4.607 -16.858 -15.594 1.00 19.97 86 VAL A CA 1
ATOM 669 C C . VAL A 1 87 ? 3.805 -16.923 -14.297 1.00 18.69 86 VAL A C 1
ATOM 670 O O . VAL A 1 87 ? 3.190 -15.936 -13.893 1.00 21.04 86 VAL A O 1
ATOM 674 N N . THR A 1 88 ? 3.819 -18.081 -13.642 1.00 16.54 87 THR A N 1
ATOM 675 C CA . THR A 1 88 ? 3.102 -18.243 -12.379 1.00 18.48 87 THR A CA 1
ATOM 676 C C . THR A 1 88 ? 3.648 -17.314 -11.297 1.00 23.26 87 THR A C 1
ATOM 677 O O . THR A 1 88 ? 2.946 -16.988 -10.340 1.00 23.34 87 THR A O 1
ATOM 681 N N . LYS A 1 89 ? 4.897 -16.885 -11.454 1.00 22.86 88 LYS A N 1
ATOM 682 C CA . LYS A 1 89 ? 5.530 -16.013 -10.467 1.00 25.13 88 LYS A CA 1
ATOM 683 C C . LYS A 1 89 ? 4.999 -14.581 -10.532 1.00 23.78 88 LYS A C 1
ATOM 684 O O . LYS A 1 89 ? 5.224 -13.786 -9.619 1.00 25.41 88 LYS A O 1
ATOM 690 N N . PHE A 1 90 ? 4.290 -14.256 -11.608 1.00 18.19 89 PHE A N 1
ATOM 691 C CA . PHE A 1 90 ? 3.678 -12.936 -11.741 1.00 20.52 89 PHE A CA 1
ATOM 692 C C . PHE A 1 90 ? 2.216 -12.965 -11.303 1.00 15.44 89 PHE A C 1
ATOM 693 O O . PHE A 1 90 ? 1.548 -11.935 -11.268 1.00 14.15 89 PHE A O 1
ATOM 701 N N . ILE A 1 91 ? 1.729 -14.155 -10.966 1.00 18.72 90 ILE A N 1
ATOM 702 C CA . ILE A 1 91 ? 0.360 -14.328 -10.497 1.00 16.68 90 ILE A CA 1
ATOM 703 C C . ILE A 1 91 ? 0.324 -14.321 -8.972 1.00 18.75 90 ILE A C 1
ATOM 704 O O . ILE A 1 91 ? 0.917 -15.186 -8.332 1.00 21.69 90 ILE A O 1
ATOM 709 N N . PRO A 1 92 ? -0.370 -13.334 -8.384 1.00 22.04 91 PRO A N 1
ATOM 710 C CA . PRO A 1 92 ? -0.425 -13.182 -6.923 1.00 17.47 91 PRO A CA 1
ATOM 711 C C . PRO A 1 92 ? -1.006 -14.410 -6.221 1.00 21.84 91 PRO A C 1
ATOM 712 O O . PRO A 1 92 ? -1.790 -15.154 -6.814 1.00 18.28 91 PRO A O 1
ATOM 716 N N . GLU A 1 93 ? -0.624 -14.614 -4.964 1.00 23.21 92 GLU A N 1
ATOM 717 C CA . GLU A 1 93 ? -1.094 -15.767 -4.203 1.00 21.56 92 GLU A CA 1
ATOM 718 C C . GLU A 1 93 ? -2.542 -15.624 -3.741 1.00 23.48 92 GLU A C 1
ATOM 719 O O . GLU A 1 93 ? -3.231 -16.621 -3.522 1.00 24.60 92 GLU A O 1
ATOM 725 N N . THR A 1 94 ? -3.001 -14.386 -3.589 1.00 18.84 93 THR A N 1
ATOM 726 C CA . THR A 1 94 ? -4.405 -14.136 -3.283 1.00 22.92 93 THR A CA 1
ATOM 727 C C . THR A 1 94 ? -4.991 -13.145 -4.281 1.00 23.79 93 THR A C 1
ATOM 728 O O . THR A 1 94 ? -4.283 -12.278 -4.796 1.00 22.68 93 THR A O 1
ATOM 732 N N . ILE A 1 95 ? -6.281 -13.291 -4.561 1.00 25.73 94 ILE A N 1
ATOM 733 C CA . ILE A 1 95 ? -6.960 -12.424 -5.514 1.00 25.28 94 ILE A CA 1
ATOM 734 C C . ILE A 1 95 ? -6.988 -10.991 -4.998 1.00 30.95 94 ILE A C 1
ATOM 735 O O . ILE A 1 95 ? -7.653 -10.687 -4.007 1.00 29.59 94 ILE A O 1
ATOM 740 N N . THR A 1 96 ? -6.258 -10.113 -5.677 1.00 36.07 95 THR A N 1
ATOM 741 C CA . THR A 1 96 ? -6.100 -8.741 -5.214 1.00 42.80 95 THR A CA 1
ATOM 742 C C . THR A 1 96 ? -6.444 -7.713 -6.286 1.00 37.79 95 THR A C 1
ATOM 743 O O . THR A 1 96 ? -6.162 -7.912 -7.468 1.00 33.83 95 THR A O 1
ATOM 747 N N . GLY A 1 97 ? -7.058 -6.612 -5.862 1.00 35.18 96 GLY A N 1
ATOM 748 C CA . GLY A 1 97 ? -7.358 -5.512 -6.759 1.00 30.77 96 GLY A CA 1
ATOM 749 C C . GLY A 1 97 ? -6.083 -4.820 -7.200 1.00 34.41 96 GLY A C 1
ATOM 750 O O . GLY A 1 97 ? -4.993 -5.181 -6.765 1.00 35.47 96 GLY A O 1
ATOM 751 N N . ALA A 1 98 ? -6.212 -3.820 -8.064 1.00 36.08 97 ALA A N 1
ATOM 752 C CA . ALA A 1 98 ? -5.039 -3.108 -8.552 1.00 29.54 97 ALA A CA 1
ATOM 753 C C . ALA A 1 98 ? -5.344 -1.662 -8.912 1.00 28.56 97 ALA A C 1
ATOM 754 O O . ALA A 1 98 ? -6.502 -1.267 -9.029 1.00 31.65 97 ALA A O 1
ATOM 756 N N . SER A 1 99 ? -4.287 -0.877 -9.083 1.00 32.27 98 SER A N 1
ATOM 757 C CA . SER A 1 99 ? -4.416 0.490 -9.563 1.00 34.19 98 SER A CA 1
ATOM 758 C C . SER A 1 99 ? -3.891 0.586 -10.991 1.00 33.09 98 SER A C 1
ATOM 759 O O . SER A 1 99 ? -2.832 0.044 -11.308 1.00 35.61 98 SER A O 1
ATOM 762 N N . ASP A 1 100 ? -4.641 1.268 -11.849 1.00 30.33 99 ASP A N 1
ATOM 763 C CA . ASP A 1 100 ? -4.223 1.509 -13.224 1.00 37.40 99 ASP A CA 1
ATOM 764 C C . ASP A 1 100 ? -3.843 0.229 -13.953 1.00 37.20 99 ASP A C 1
ATOM 765 O O . ASP A 1 100 ? -2.732 0.102 -14.465 1.00 36.12 99 ASP A O 1
ATOM 770 N N . ALA A 1 101 ? -4.775 -0.715 -14.007 1.00 19.86 100 ALA A N 1
ATOM 771 C CA . ALA A 1 101 ? -4.531 -1.971 -14.691 1.00 17.98 100 ALA A CA 1
ATOM 772 C C . ALA A 1 101 ? -4.586 -1.766 -16.197 1.00 16.27 100 ALA A C 1
ATOM 773 O O . ALA A 1 101 ? -5.200 -0.817 -16.681 1.00 15.16 100 ALA A O 1
ATOM 775 N N . THR A 1 102 ? -3.923 -2.650 -16.932 1.00 20.36 101 THR A N 1
ATOM 776 C CA . THR A 1 102 ? -4.038 -2.681 -18.381 1.00 22.00 101 THR A CA 1
ATOM 777 C C . THR A 1 102 ? -4.658 -4.003 -18.800 1.00 21.78 101 THR A C 1
ATOM 778 O O . THR A 1 102 ? -4.130 -5.070 -18.488 1.00 20.67 101 THR A O 1
ATOM 782 N N . LEU A 1 103 ? -5.788 -3.929 -19.493 1.00 18.46 102 LEU A N 1
ATOM 783 C CA . LEU A 1 103 ? -6.413 -5.120 -20.044 1.00 16.52 102 LEU A CA 1
ATOM 784 C C . LEU A 1 103 ? -5.764 -5.450 -21.383 1.00 19.02 102 LEU A C 1
ATOM 785 O O . LEU A 1 103 ? -5.892 -4.695 -22.346 1.00 16.73 102 LEU A O 1
ATOM 790 N N . ILE A 1 104 ? -5.055 -6.574 -21.435 1.00 20.38 103 ILE A N 1
ATOM 791 C CA . ILE A 1 104 ? -4.377 -6.989 -22.657 1.00 20.34 103 ILE A CA 1
ATOM 792 C C . ILE A 1 104 ? -5.255 -7.906 -23.498 1.00 22.82 103 ILE A C 1
ATOM 793 O O . ILE A 1 104 ? -5.660 -8.980 -23.053 1.00 21.49 103 ILE A O 1
ATOM 798 N N . ILE A 1 105 ? -5.538 -7.476 -24.722 1.00 22.41 104 ILE A N 1
ATOM 799 C CA . ILE A 1 105 ? -6.383 -8.239 -25.627 1.00 22.26 104 ILE A CA 1
ATOM 800 C C . ILE A 1 105 ? -5.607 -8.630 -26.878 1.00 21.72 104 ILE A C 1
ATOM 801 O O . ILE A 1 105 ? -4.816 -7.847 -27.397 1.00 22.12 104 ILE A O 1
ATOM 806 N N . ASN A 1 106 ? -5.822 -9.854 -27.345 1.00 19.63 105 ASN A N 1
ATOM 807 C CA . ASN A 1 106 ? -5.141 -10.344 -28.534 1.00 17.16 105 ASN A CA 1
ATOM 808 C C . ASN A 1 106 ? -5.963 -11.412 -29.247 1.00 21.89 105 ASN A C 1
ATOM 809 O O . ASN A 1 106 ? -5.862 -12.602 -28.939 1.00 16.56 105 ASN A O 1
ATOM 814 N N . THR A 1 107 ? -6.793 -10.969 -30.186 1.00 24.23 106 THR A N 1
ATOM 815 C CA . THR A 1 107 ? -7.549 -11.869 -31.044 1.00 21.27 106 THR A CA 1
ATOM 816 C C . THR A 1 107 ? -7.378 -11.417 -32.489 1.00 28.80 106 THR A C 1
ATOM 817 O O . THR A 1 107 ? -6.914 -10.307 -32.747 1.00 26.70 106 THR A O 1
ATOM 821 N N . GLU A 1 108 ? -7.763 -12.271 -33.429 1.00 32.16 107 GLU A N 1
ATOM 822 C CA . GLU A 1 108 ? -7.656 -11.934 -34.842 1.00 30.62 107 GLU A CA 1
ATOM 823 C C . GLU A 1 108 ? -8.369 -10.619 -35.143 1.00 28.41 107 GLU A C 1
ATOM 824 O O . GLU A 1 108 ? -7.927 -9.845 -35.992 1.00 35.20 107 GLU A O 1
ATOM 830 N N . HIS A 1 109 ? -9.470 -10.372 -34.439 1.00 30.72 108 HIS A N 1
ATOM 831 C CA . HIS A 1 109 ? -10.259 -9.159 -34.642 1.00 31.02 108 HIS A CA 1
ATOM 832 C C . HIS A 1 109 ? -9.742 -7.972 -33.830 1.00 32.89 108 HIS A C 1
ATOM 833 O O . HIS A 1 109 ? -9.833 -6.827 -34.269 1.00 35.85 108 HIS A O 1
ATOM 840 N N . MET A 1 110 ? -9.204 -8.251 -32.646 1.00 29.02 109 MET A N 1
ATOM 841 C CA . MET A 1 110 ? -8.599 -7.218 -31.813 1.00 25.86 109 MET A CA 1
ATOM 842 C C . MET A 1 110 ? -7.186 -7.636 -31.411 1.00 26.48 109 MET A C 1
ATOM 843 O O . MET A 1 110 ? -6.956 -8.061 -30.280 1.00 22.77 109 MET A O 1
ATOM 848 N N . PRO A 1 111 ? -6.233 -7.521 -32.346 1.00 31.02 110 PRO A N 1
ATOM 849 C CA . PRO A 1 111 ? -4.857 -7.978 -32.119 1.00 30.87 110 PRO A CA 1
ATOM 850 C C . PRO A 1 111 ? -4.033 -7.022 -31.261 1.00 27.16 110 PRO A C 1
ATOM 851 O O . PRO A 1 111 ? -4.222 -5.808 -31.339 1.00 25.21 110 PRO A O 1
ATOM 855 N N . SER A 1 112 ? -3.135 -7.585 -30.454 1.00 31.66 111 SER A N 1
ATOM 856 C CA . SER A 1 112 ? -2.185 -6.815 -29.652 1.00 29.05 111 SER A CA 1
ATOM 857 C C . SER A 1 112 ? -2.742 -5.461 -29.233 1.00 27.90 111 SER A C 1
ATOM 858 O O . SER A 1 112 ? -2.347 -4.424 -29.765 1.00 30.41 111 SER A O 1
ATOM 861 N N . MET A 1 113 ? -3.652 -5.481 -28.267 1.00 25.65 112 MET A N 1
ATOM 862 C CA . MET A 1 113 ? -4.367 -4.281 -27.863 1.00 24.75 112 MET A CA 1
ATOM 863 C C . MET A 1 113 ? -4.292 -4.053 -26.355 1.00 27.11 112 MET A C 1
ATOM 864 O O . MET A 1 113 ? -4.575 -4.953 -25.565 1.00 23.05 112 MET A O 1
ATOM 869 N N . PHE A 1 114 ? -3.900 -2.844 -25.965 1.00 25.60 113 PHE A N 1
ATOM 870 C CA . PHE A 1 114 ? -3.883 -2.460 -24.559 1.00 26.99 113 PHE A CA 1
ATOM 871 C C . PHE A 1 114 ? -5.066 -1.559 -24.234 1.00 27.37 113 PHE A C 1
ATOM 872 O O . PHE A 1 114 ? -5.268 -0.529 -24.876 1.00 33.56 113 PHE A O 1
ATOM 880 N N . VAL A 1 115 ? -5.845 -1.952 -23.232 1.00 25.61 114 VAL A N 1
ATOM 881 C CA . VAL A 1 115 ? -7.023 -1.191 -22.834 1.00 24.15 114 VAL A CA 1
ATOM 882 C C . VAL A 1 115 ? -6.862 -0.661 -21.413 1.00 27.11 114 VAL A C 1
ATOM 883 O O . VAL A 1 115 ? -6.694 -1.438 -20.474 1.00 30.81 114 VAL A O 1
ATOM 887 N N . PRO A 1 116 ? -6.906 0.670 -21.252 1.00 21.74 115 PRO A N 1
ATOM 888 C CA . PRO A 1 116 ? -6.726 1.318 -19.949 1.00 21.66 115 PRO A CA 1
ATOM 889 C C . PRO A 1 116 ? -7.995 1.222 -19.109 1.00 24.93 115 PRO A C 1
ATOM 890 O O . PRO A 1 116 ? -8.768 2.179 -19.055 1.00 19.69 115 PRO A O 1
ATOM 894 N N . VAL A 1 117 ? -8.206 0.079 -18.465 1.00 20.18 116 VAL A N 1
ATOM 895 C CA . VAL A 1 117 ? -9.414 -0.131 -17.676 1.00 18.83 116 VAL A CA 1
ATOM 896 C C . VAL A 1 117 ? -9.386 0.649 -16.362 1.00 18.71 116 VAL A C 1
ATOM 897 O O . VAL A 1 117 ? -10.433 0.936 -15.783 1.00 17.65 116 VAL A O 1
ATOM 901 N N . GLY A 1 118 ? -8.186 0.992 -15.899 1.00 20.79 117 GLY A N 1
ATOM 902 C CA . GLY A 1 118 ? -8.026 1.760 -14.676 1.00 16.96 117 GLY A CA 1
ATOM 903 C C . GLY A 1 118 ? -8.037 0.910 -13.418 1.00 22.54 117 GLY A C 1
ATOM 904 O O . GLY A 1 118 ? -7.541 -0.216 -13.416 1.00 25.21 117 GLY A O 1
ATOM 905 N N . ASP A 1 119 ? -8.603 1.454 -12.345 1.00 28.92 118 ASP A N 1
ATOM 906 C CA . ASP A 1 119 ? -8.711 0.743 -11.072 1.00 32.96 118 ASP A CA 1
ATOM 907 C C . ASP A 1 119 ? -9.418 -0.602 -11.214 1.00 31.03 118 ASP A C 1
ATOM 908 O O . ASP A 1 119 ? -10.352 -0.744 -12.004 1.00 30.18 118 ASP A O 1
ATOM 913 N N . VAL A 1 120 ? -8.967 -1.581 -10.436 1.00 16.94 119 VAL A N 1
ATOM 914 C CA . VAL A 1 120 ? -9.598 -2.893 -10.389 1.00 11.26 119 VAL A CA 1
ATOM 915 C C . VAL A 1 120 ? -9.928 -3.252 -8.945 1.00 14.32 119 VAL A C 1
ATOM 916 O O . VAL A 1 120 ? -9.045 -3.320 -8.093 1.00 16.51 119 VAL A O 1
ATOM 920 N N . VAL A 1 121 ? -11.195 -3.401 -8.643 1.00 20.93 120 VAL A N 1
ATOM 921 C CA . VAL A 1 121 ? -11.665 -3.662 -7.295 1.00 23.00 120 VAL A CA 1
ATOM 922 C C . VAL A 1 121 ? -12.218 -5.060 -7.078 1.00 22.54 120 VAL A C 1
ATOM 923 O O . VAL A 1 121 ? -12.651 -5.661 -7.983 1.00 22.36 120 VAL A O 1
ATOM 927 N N . GLN A 1 122 ? -12.159 -5.567 -5.878 1.00 22.38 121 GLN A N 1
ATOM 928 C CA . GLN A 1 122 ? -12.870 -6.759 -5.466 1.00 26.03 121 GLN A CA 1
ATOM 929 C C . GLN A 1 122 ? -14.357 -6.612 -5.752 1.00 21.19 121 GLN A C 1
ATOM 930 O O . GLN A 1 122 ? -14.934 -5.633 -5.420 1.00 25.34 121 GLN A O 1
ATOM 936 N N . TYR A 1 123 ? -14.964 -7.589 -6.372 1.00 18.47 122 TYR A N 1
ATOM 937 C CA . TYR A 1 123 ? -16.383 -7.505 -6.707 1.00 15.60 122 TYR A CA 1
ATOM 938 C C . TYR A 1 123 ? -17.177 -8.668 -6.117 1.00 19.45 122 TYR A C 1
ATOM 939 O O . TYR A 1 123 ? -18.226 -8.463 -5.507 1.00 16.05 122 TYR A O 1
ATOM 948 N N . GLY A 1 124 ? -16.673 -9.886 -6.300 1.00 20.15 123 GLY A N 1
ATOM 949 C CA . GLY A 1 124 ? -17.283 -11.061 -5.703 1.00 17.39 123 GLY A CA 1
ATOM 950 C C . GLY A 1 124 ? -18.319 -11.738 -6.583 1.00 21.38 123 GLY A C 1
ATOM 951 O O . GLY A 1 124 ? -18.004 -12.222 -7.673 1.00 20.56 123 GLY A O 1
ATOM 952 N N . PHE A 1 125 ? -19.561 -11.775 -6.107 1.00 16.17 124 PHE A N 1
ATOM 953 C CA . PHE A 1 125 ? -20.639 -12.428 -6.840 1.00 17.48 124 PHE A CA 1
ATOM 954 C C . PHE A 1 125 ? -21.024 -11.673 -8.101 1.00 20.32 124 PHE A C 1
ATOM 955 O O . PHE A 1 125 ? -21.191 -10.454 -8.084 1.00 22.09 124 PHE A O 1
ATOM 963 N N . LEU A 1 126 ? -21.183 -12.414 -9.192 1.00 21.54 125 LEU A N 1
ATOM 964 C CA . LEU A 1 126 ? -21.649 -11.841 -10.445 1.00 23.36 125 LEU A CA 1
ATOM 965 C C . LEU A 1 126 ? -22.525 -12.847 -11.174 1.00 22.92 125 LEU A C 1
ATOM 966 O O . LEU A 1 126 ? -22.153 -14.010 -11.326 1.00 23.91 125 LEU A O 1
ATOM 971 N N . ASN A 1 127 ? -23.696 -12.402 -11.613 1.00 20.49 126 ASN A N 1
ATOM 972 C CA . ASN A 1 127 ? -24.559 -13.246 -12.422 1.00 23.51 126 ASN A CA 1
ATOM 973 C C . ASN A 1 127 ? -24.227 -13.044 -13.893 1.00 22.63 126 ASN A C 1
ATOM 974 O O . ASN A 1 127 ? -24.770 -12.153 -14.545 1.00 24.03 126 ASN A O 1
ATOM 979 N N . LEU A 1 128 ? -23.320 -13.871 -14.404 1.00 18.14 127 LEU A N 1
ATOM 980 C CA . LEU A 1 128 ? -22.822 -13.726 -15.767 1.00 18.52 127 LEU A CA 1
ATOM 981 C C . LEU A 1 128 ? -23.682 -14.499 -16.766 1.00 19.83 127 LEU A C 1
ATOM 982 O O . LEU A 1 128 ? -23.596 -15.723 -16.856 1.00 19.78 127 LEU A O 1
ATOM 987 N N . SER A 1 129 ? -24.506 -13.773 -17.517 1.00 24.71 128 SER A N 1
ATOM 988 C CA . SER A 1 129 ? -25.443 -14.383 -18.460 1.00 21.68 128 SER A CA 1
ATOM 989 C C . SER A 1 129 ? -26.262 -15.494 -17.810 1.00 22.01 128 SER A C 1
ATOM 990 O O . SER A 1 129 ? -26.353 -16.602 -18.338 1.00 21.08 128 SER A O 1
ATOM 993 N N . GLY A 1 130 ? -26.852 -15.188 -16.659 1.00 27.80 129 GLY A N 1
ATOM 994 C CA . GLY A 1 130 ? -27.735 -16.119 -15.981 1.00 27.26 129 GLY A CA 1
ATOM 995 C C . GLY A 1 130 ? -27.019 -17.177 -15.163 1.00 32.75 129 GLY A C 1
ATOM 996 O O . GLY A 1 130 ? -27.654 -18.068 -14.601 1.00 30.72 129 GLY A O 1
ATOM 997 N N . LYS A 1 131 ? -25.696 -17.078 -15.088 1.00 30.70 130 LYS A N 1
ATOM 998 C CA . LYS A 1 131 ? -24.905 -18.062 -14.360 1.00 26.88 130 LYS A CA 1
ATOM 999 C C . LYS A 1 131 ? -24.217 -17.440 -13.147 1.00 31.78 130 LYS A C 1
ATOM 1000 O O . LYS A 1 131 ? -23.426 -16.507 -13.288 1.00 31.62 130 LYS A O 1
ATOM 1006 N N . PRO A 1 132 ? -24.521 -17.956 -11.946 1.00 28.78 131 PRO A N 1
ATOM 1007 C CA . PRO A 1 132 ? -23.844 -17.495 -10.729 1.00 27.84 131 PRO A CA 1
ATOM 1008 C C . PRO A 1 132 ? -22.333 -17.669 -10.847 1.00 21.93 131 PRO A C 1
ATOM 1009 O O . PRO A 1 132 ? -21.865 -18.714 -11.296 1.00 21.03 131 PRO A O 1
ATOM 1013 N N . THR A 1 133 ? -21.586 -16.647 -10.446 1.00 16.57 132 THR A N 1
ATOM 1014 C CA . THR A 1 133 ? -20.135 -16.649 -10.580 1.00 14.56 132 THR A CA 1
ATOM 1015 C C . THR A 1 133 ? -19.507 -15.997 -9.353 1.00 13.84 132 THR A C 1
ATOM 1016 O O . THR A 1 133 ? -20.046 -15.030 -8.816 1.00 14.85 132 THR A O 1
ATOM 1020 N N . HIS A 1 134 ? -18.375 -16.530 -8.906 1.00 14.23 133 HIS A N 1
ATOM 1021 C CA . HIS A 1 134 ? -17.707 -16.007 -7.716 1.00 17.13 133 HIS A CA 1
ATOM 1022 C C . HIS A 1 134 ? -16.286 -15.526 -7.992 1.00 14.97 133 HIS A C 1
ATOM 1023 O O . HIS A 1 134 ? -15.724 -15.786 -9.057 1.00 13.81 133 HIS A O 1
ATOM 1030 N N . ARG A 1 135 ? -15.721 -14.822 -7.013 1.00 17.08 134 ARG A N 1
ATOM 1031 C CA . ARG A 1 135 ? -14.329 -14.372 -7.043 1.00 18.99 134 ARG A CA 1
ATOM 1032 C C . ARG A 1 135 ? -14.008 -13.430 -8.199 1.00 14.64 134 ARG A C 1
ATOM 1033 O O . ARG A 1 135 ? -12.879 -13.401 -8.684 1.00 16.71 134 ARG A O 1
ATOM 1041 N N . THR A 1 136 ? -14.996 -12.656 -8.634 1.00 15.92 135 THR A N 1
ATOM 1042 C CA . THR A 1 136 ? -14.790 -11.725 -9.737 1.00 17.68 135 THR A CA 1
ATOM 1043 C C . THR A 1 136 ? -14.293 -10.368 -9.247 1.00 17.41 135 THR A C 1
ATOM 1044 O O . THR A 1 136 ? -14.467 -10.008 -8.081 1.00 15.42 135 THR A O 1
ATOM 1048 N N . MET A 1 137 ? -13.667 -9.622 -10.150 1.00 15.70 136 MET A N 1
ATOM 1049 C CA . MET A 1 137 ? -13.262 -8.253 -9.869 1.00 13.05 136 MET A CA 1
ATOM 1050 C C . MET A 1 137 ? -13.810 -7.352 -10.966 1.00 17.17 136 MET A C 1
ATOM 1051 O O . MET A 1 137 ? -14.208 -7.832 -12.026 1.00 16.49 136 MET A O 1
ATOM 1056 N N . MET A 1 138 ? -13.837 -6.048 -10.712 1.00 18.25 137 MET A N 1
ATOM 1057 C CA . MET A 1 138 ? -14.508 -5.124 -11.615 1.00 15.89 137 MET A CA 1
ATOM 1058 C C . MET A 1 138 ? -13.680 -3.881 -11.924 1.00 16.59 137 MET A C 1
ATOM 1059 O O . MET A 1 138 ? -12.922 -3.393 -11.084 1.00 13.74 137 MET A O 1
ATOM 1064 N N . TYR A 1 139 ? -13.831 -3.381 -13.146 1.00 15.31 138 TYR A N 1
ATOM 1065 C CA . TYR A 1 139 ? -13.218 -2.124 -13.552 1.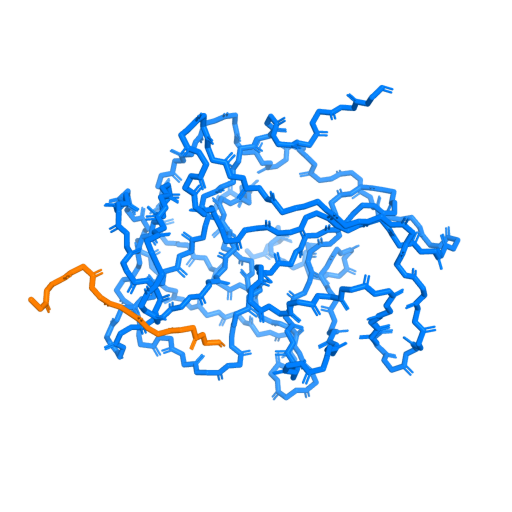00 16.43 138 TYR A CA 1
ATOM 1066 C C . TYR A 1 139 ? -14.245 -1.254 -14.268 1.00 17.23 138 TYR A C 1
ATOM 1067 O O . TYR A 1 139 ? -15.042 -1.750 -15.063 1.00 17.62 138 TYR A O 1
ATOM 1076 N N . ASN A 1 140 ? -14.239 0.039 -13.968 1.00 14.96 139 ASN A N 1
ATOM 1077 C CA . ASN A 1 140 ? -15.159 0.968 -14.608 1.00 15.93 139 ASN A CA 1
ATOM 1078 C C . ASN A 1 140 ? -14.688 1.388 -15.995 1.00 18.83 139 ASN A C 1
ATOM 1079 O O . ASN A 1 140 ? -14.166 2.488 -16.186 1.00 20.77 139 ASN A O 1
ATOM 1084 N N . PHE A 1 141 ? -14.870 0.490 -16.957 1.00 18.74 140 PHE A N 1
ATOM 1085 C CA . PHE A 1 141 ? -14.525 0.744 -18.349 1.00 20.39 140 PHE A CA 1
ATOM 1086 C C . PHE A 1 141 ? -15.534 0.022 -19.233 1.00 21.60 140 PHE A C 1
ATOM 1087 O O . PHE A 1 141 ? -15.920 -1.109 -18.938 1.00 20.07 140 PHE A O 1
ATOM 1095 N N . PRO A 1 142 ? -15.978 0.678 -20.316 1.00 20.74 141 PRO A N 1
ATOM 1096 C CA . PRO A 1 142 ? -16.963 0.072 -21.219 1.00 17.92 141 PRO A CA 1
ATOM 1097 C C . PRO A 1 142 ? -16.358 -1.023 -22.095 1.00 19.73 141 PRO A C 1
ATOM 1098 O O . PRO A 1 142 ? -16.201 -0.828 -23.301 1.00 20.25 141 PRO A O 1
ATOM 1102 N N . THR A 1 143 ? -16.022 -2.158 -21.489 1.00 16.62 142 THR A N 1
ATOM 1103 C CA . THR A 1 143 ? -15.528 -3.309 -22.238 1.00 19.72 142 THR A CA 1
ATOM 1104 C C . THR A 1 143 ? -16.623 -3.839 -23.163 1.00 21.01 142 THR A C 1
ATOM 1105 O O . THR A 1 143 ? -17.813 -3.699 -22.874 1.00 16.93 142 THR A O 1
ATOM 1109 N N . LYS A 1 144 ? -16.219 -4.446 -24.274 1.00 19.47 143 LYS A N 1
ATOM 1110 C CA . LYS A 1 144 ? -17.173 -4.907 -25.276 1.00 21.63 143 LYS A CA 1
ATOM 1111 C C . LYS A 1 144 ? -16.927 -6.348 -25.713 1.00 20.04 143 LYS A C 1
ATOM 1112 O O . LYS A 1 144 ? -15.910 -6.952 -25.369 1.00 21.55 143 LYS A O 1
ATOM 1118 N N . ALA A 1 145 ? -17.873 -6.888 -26.475 1.00 25.28 144 ALA A N 1
ATOM 1119 C CA . ALA A 1 145 ? -17.807 -8.266 -26.950 1.00 23.11 144 ALA A CA 1
ATOM 1120 C C . ALA A 1 145 ? -16.529 -8.542 -27.740 1.00 25.17 144 ALA A C 1
ATOM 1121 O O . ALA A 1 145 ? -16.095 -7.723 -28.552 1.00 24.54 144 ALA A O 1
ATOM 1123 N N . GLY A 1 146 ? -15.934 -9.705 -27.498 1.00 23.11 145 GLY A N 1
ATOM 1124 C CA . GLY A 1 146 ? -14.706 -10.090 -28.169 1.00 22.45 145 GLY A CA 1
ATOM 1125 C C . GLY A 1 146 ? -13.474 -9.836 -27.322 1.00 24.12 145 GLY A C 1
ATOM 1126 O O . GLY A 1 146 ? -12.349 -10.066 -27.766 1.00 21.97 145 GLY A O 1
ATOM 1127 N N . GLN A 1 147 ? -13.682 -9.362 -26.097 1.00 17.34 146 GLN A N 1
ATOM 1128 C CA . GLN A 1 147 ? -12.566 -9.052 -25.211 1.00 19.15 146 GLN A CA 1
ATOM 1129 C C . GLN A 1 147 ? -12.375 -10.094 -24.110 1.00 16.51 146 GLN A C 1
ATOM 1130 O O . GLN A 1 147 ? -11.409 -10.033 -23.351 1.00 16.11 146 GLN A O 1
ATOM 1136 N N . ALA A 1 148 ? -13.292 -11.053 -24.032 1.00 16.27 147 ALA A N 1
ATOM 1137 C CA . ALA A 1 148 ? -13.193 -12.122 -23.045 1.00 17.32 147 ALA A CA 1
ATOM 1138 C C . ALA A 1 148 ? -11.907 -12.911 -23.254 1.00 19.02 147 ALA A C 1
ATOM 1139 O O . ALA A 1 148 ? -11.490 -13.147 -24.388 1.00 19.55 147 ALA A O 1
ATOM 1141 N N . GLY A 1 149 ? -11.283 -13.321 -22.155 1.00 16.18 148 GLY A N 1
ATOM 1142 C CA . GLY A 1 149 ? -9.992 -13.977 -22.217 1.00 12.53 148 GLY A CA 1
ATOM 1143 C C . GLY A 1 149 ? -8.862 -12.979 -22.051 1.00 13.72 148 GLY A C 1
ATOM 1144 O O . GLY A 1 149 ? -7.712 -13.357 -21.829 1.00 15.62 148 GLY A O 1
ATOM 1145 N N . GLY A 1 150 ? -9.193 -11.697 -22.157 1.00 12.36 149 GLY A N 1
ATOM 1146 C CA . GLY A 1 150 ? -8.211 -10.641 -21.993 1.00 15.58 149 GLY A CA 1
ATOM 1147 C C . GLY A 1 150 ? -7.499 -10.727 -20.658 1.00 15.42 149 GLY A C 1
ATOM 1148 O O . GLY A 1 150 ? -8.110 -11.036 -19.639 1.00 15.66 149 GLY A O 1
ATOM 1149 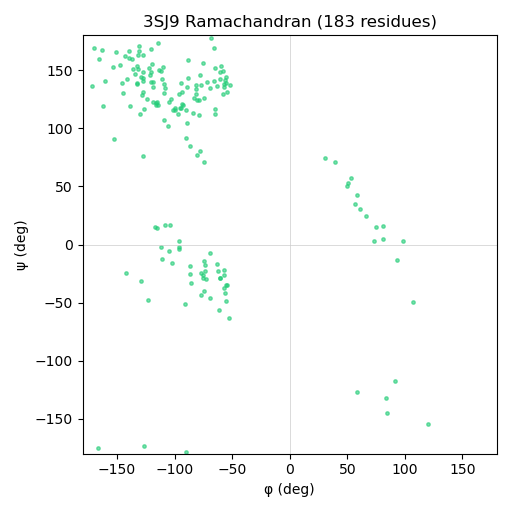N N . VAL A 1 151 ? -6.200 -10.448 -20.662 1.00 16.57 150 VAL A N 1
ATOM 1150 C CA . VAL A 1 151 ? -5.393 -10.540 -19.452 1.00 15.86 150 VAL A CA 1
ATOM 1151 C C . VAL A 1 151 ? -5.295 -9.196 -18.728 1.00 18.30 150 VAL A C 1
ATOM 1152 O O . VAL A 1 151 ? -4.822 -8.211 -19.291 1.00 19.50 150 VAL A O 1
ATOM 1156 N N . VAL A 1 152 ? -5.748 -9.159 -17.480 1.00 18.30 151 VAL A N 1
ATOM 1157 C CA . VAL A 1 152 ? -5.673 -7.941 -16.681 1.00 19.01 151 VAL A CA 1
ATOM 1158 C C . VAL A 1 152 ? -4.356 -7.890 -15.909 1.00 19.46 151 VAL A C 1
ATOM 1159 O O . VAL A 1 152 ? -4.102 -8.731 -15.047 1.00 19.64 151 VAL A O 1
ATOM 1163 N N . THR A 1 153 ? -3.518 -6.905 -16.227 1.00 18.81 152 THR A N 1
ATOM 1164 C CA . THR A 1 153 ? -2.203 -6.786 -15.601 1.00 20.22 152 THR A CA 1
ATOM 1165 C C . THR A 1 153 ? -2.046 -5.472 -14.845 1.00 24.37 152 THR A C 1
ATOM 1166 O O . THR A 1 153 ? -2.710 -4.482 -15.155 1.00 24.50 152 THR A O 1
ATOM 1170 N N . SER A 1 154 ? -1.158 -5.466 -13.856 1.00 25.46 153 SER A N 1
ATOM 1171 C CA . SER A 1 154 ? -0.892 -4.258 -13.083 1.00 28.02 153 SER A CA 1
ATOM 1172 C C . SER A 1 154 ? 0.419 -4.338 -12.312 1.00 32.44 153 SER A C 1
ATOM 1173 O O . SER A 1 154 ? 0.583 -5.181 -11.430 1.00 34.25 153 SER A O 1
ATOM 1176 N N . VAL A 1 155 ? 1.324 -3.447 -12.600 1.00 29.97 154 VAL A N 1
ATOM 1177 C CA . VAL A 1 155 ? 2.574 -3.393 -11.890 1.00 37.75 154 VAL A CA 1
ATOM 1178 C C . VAL A 1 155 ? 3.275 -4.741 -11.811 1.00 36.49 154 VAL A C 1
ATOM 1179 O O . VAL A 1 155 ? 3.671 -5.160 -10.752 1.00 38.08 154 VAL A O 1
ATOM 1183 N N . GLY A 1 156 ? 3.471 -5.393 -12.953 1.00 25.28 155 GLY A N 1
ATOM 1184 C CA . GLY A 1 156 ? 4.188 -6.655 -12.984 1.00 23.20 155 GLY A CA 1
ATOM 1185 C C . GLY A 1 156 ? 3.403 -7.844 -12.466 1.00 19.82 155 GLY A C 1
ATOM 1186 O O . GLY A 1 156 ? 3.976 -8.895 -12.189 1.00 23.39 155 GLY A O 1
ATOM 1187 N N . LYS A 1 157 ? 2.090 -7.685 -12.339 1.00 24.98 156 LYS A N 1
ATOM 1188 C CA . LYS A 1 157 ? 1.237 -8.768 -11.861 1.00 21.85 156 LYS A CA 1
ATOM 1189 C C . LYS A 1 157 ? 0.154 -9.137 -12.870 1.00 21.40 156 LYS A C 1
ATOM 1190 O O . LYS A 1 157 ? -0.354 -8.280 -13.593 1.00 21.88 156 LYS A O 1
ATOM 1196 N N . ILE A 1 158 ? -0.184 -10.422 -12.911 1.00 20.54 157 ILE A N 1
ATOM 1197 C CA . ILE A 1 158 ? -1.305 -10.915 -13.700 1.00 16.74 157 ILE A CA 1
ATOM 1198 C C . ILE A 1 158 ? -2.430 -11.241 -12.730 1.00 16.20 157 ILE A C 1
ATOM 1199 O O . ILE A 1 158 ? -2.401 -12.277 -12.066 1.00 18.16 157 ILE A O 1
ATOM 1204 N N . ILE A 1 159 ? -3.416 -10.355 -12.642 1.00 18.23 158 ILE A N 1
ATOM 1205 C CA . ILE A 1 159 ? -4.400 -10.429 -11.564 1.00 17.49 158 ILE A CA 1
ATOM 1206 C C . ILE A 1 159 ? -5.747 -11.019 -11.973 1.00 17.38 158 ILE A C 1
ATOM 1207 O O . ILE A 1 159 ? -6.545 -11.396 -11.114 1.00 16.66 158 ILE A O 1
ATOM 1212 N N . GLY A 1 160 ? -6.011 -11.097 -13.273 1.00 17.98 159 GLY A N 1
ATOM 1213 C CA . GLY A 1 160 ? -7.306 -11.576 -13.723 1.00 15.85 159 GLY A CA 1
ATOM 1214 C C . GLY A 1 160 ? -7.443 -11.856 -15.206 1.00 17.37 159 GLY A C 1
ATOM 1215 O O . GLY A 1 160 ? -6.580 -11.509 -16.012 1.00 17.56 159 GLY A O 1
ATOM 1216 N N . ILE A 1 161 ? -8.549 -12.505 -15.553 1.00 17.38 160 ILE A N 1
ATOM 1217 C CA . ILE A 1 161 ? -8.895 -12.798 -16.936 1.00 15.82 160 ILE A CA 1
ATOM 1218 C C . ILE A 1 161 ? -10.272 -12.209 -17.213 1.00 14.09 160 ILE A C 1
ATOM 1219 O O . ILE A 1 161 ? -11.228 -12.507 -16.500 1.00 14.85 160 ILE A O 1
ATOM 1224 N N . HIS A 1 162 ? -10.380 -11.369 -18.237 1.00 10.49 161 HIS A N 1
ATOM 1225 C CA . HIS A 1 162 ? -11.661 -10.749 -18.560 1.00 12.97 161 HIS A CA 1
ATOM 1226 C C . HIS A 1 162 ? -12.701 -11.788 -18.966 1.00 13.17 161 HIS A C 1
ATOM 1227 O O . HIS A 1 162 ? -12.410 -12.700 -19.739 1.00 12.31 161 HIS A O 1
ATOM 1234 N N . ILE A 1 163 ? -13.917 -11.641 -18.447 1.00 16.05 162 ILE A N 1
ATOM 1235 C CA . ILE A 1 163 ? -14.972 -12.616 -18.697 1.00 12.94 162 ILE A CA 1
ATOM 1236 C C . ILE A 1 163 ? -16.282 -11.991 -19.186 1.00 18.62 162 ILE A C 1
ATOM 1237 O O . ILE A 1 163 ? -17.018 -12.614 -19.952 1.00 21.20 162 ILE A O 1
ATOM 1242 N N . GLY A 1 164 ? -16.575 -10.766 -18.758 1.00 22.13 163 GLY A N 1
ATOM 1243 C CA . GLY A 1 164 ? -17.820 -10.129 -19.151 1.00 24.51 163 GLY A CA 1
ATOM 1244 C C . GLY A 1 164 ? -17.914 -8.640 -18.880 1.00 27.04 163 GLY A C 1
ATOM 1245 O O . GLY A 1 164 ? -16.950 -8.011 -18.442 1.00 24.19 163 GLY A O 1
ATOM 1246 N N . GLY A 1 165 ? -19.090 -8.076 -19.146 1.00 20.08 164 GLY A N 1
ATOM 1247 C CA . GLY A 1 165 ? -19.328 -6.658 -18.945 1.00 18.91 164 GLY A CA 1
ATOM 1248 C C . GLY A 1 165 ? -20.803 -6.303 -18.976 1.00 22.21 164 GLY A C 1
ATOM 1249 O O . GLY A 1 165 ? -21.619 -7.057 -19.507 1.00 24.77 164 GLY A O 1
ATOM 1250 N N . ASN A 1 166 ? -21.146 -5.149 -18.409 1.00 19.16 165 ASN A N 1
ATOM 1251 C CA . ASN A 1 166 ? -22.537 -4.703 -18.347 1.00 18.10 165 ASN A CA 1
ATOM 1252 C C . ASN A 1 166 ? -22.789 -3.407 -19.118 1.00 22.17 165 ASN A C 1
ATOM 1253 O O . ASN A 1 166 ? -23.816 -2.753 -18.933 1.00 20.06 165 ASN A O 1
ATOM 1258 N N . GLY A 1 167 ? -21.847 -3.035 -19.978 1.00 21.35 166 GLY A N 1
ATOM 1259 C CA . GLY A 1 167 ? -21.970 -1.814 -20.751 1.00 20.04 166 GLY A CA 1
ATOM 1260 C C . GLY A 1 167 ? -21.047 -0.709 -20.270 1.00 18.82 166 GLY A C 1
ATOM 1261 O O . GLY A 1 167 ? -20.343 -0.093 -21.066 1.00 20.62 166 GLY A O 1
ATOM 1262 N N . ARG A 1 168 ? -21.049 -0.456 -18.965 1.00 23.11 167 ARG A N 1
ATOM 1263 C CA . ARG A 1 168 ? -20.209 0.590 -18.393 1.00 26.32 167 ARG A CA 1
ATOM 1264 C C . ARG A 1 168 ? -19.082 0.019 -17.536 1.00 23.41 167 ARG A C 1
ATOM 1265 O O . ARG A 1 168 ? -18.153 0.732 -17.158 1.00 20.09 167 ARG A O 1
ATOM 1273 N N . GLN A 1 169 ? -19.170 -1.269 -17.228 1.00 22.07 168 GLN A N 1
ATOM 1274 C CA . GLN A 1 169 ? -18.184 -1.910 -16.371 1.00 18.41 168 GLN A CA 1
ATOM 1275 C C . GLN A 1 169 ? -17.680 -3.216 -16.970 1.00 17.89 168 GLN A C 1
ATOM 1276 O O . GLN A 1 169 ? -18.391 -3.883 -17.721 1.00 18.52 168 GLN A O 1
ATOM 1282 N N . GLY A 1 170 ? -16.441 -3.563 -16.639 1.00 13.94 169 GLY A N 1
ATOM 1283 C CA . GLY A 1 170 ? -15.845 -4.808 -17.083 1.00 13.72 169 GLY A CA 1
ATOM 1284 C C . GLY A 1 170 ? -15.606 -5.735 -15.909 1.00 12.45 169 GLY A C 1
ATOM 1285 O O . GLY A 1 170 ? -15.380 -5.287 -14.787 1.00 15.46 169 GLY A O 1
ATOM 1286 N N . PHE A 1 171 ? -15.662 -7.035 -16.162 1.00 13.79 170 PHE A N 1
ATOM 1287 C CA . PHE A 1 171 ? -15.464 -8.006 -15.098 1.00 16.44 170 PHE A CA 1
ATOM 1288 C C . PHE A 1 171 ? -14.429 -9.051 -15.484 1.00 16.80 170 PHE A C 1
ATOM 1289 O O . PHE A 1 171 ? -14.338 -9.453 -16.647 1.00 13.12 170 PHE A O 1
ATOM 1297 N N . CYS A 1 172 ? -13.645 -9.481 -14.500 1.00 17.04 171 CYS A N 1
ATOM 1298 C CA . CYS A 1 172 ? -12.647 -10.517 -14.718 1.00 17.76 171 CYS A CA 1
ATOM 1299 C C . CYS A 1 172 ? -12.721 -11.583 -13.632 1.00 17.88 171 CYS A C 1
ATOM 1300 O O . CYS A 1 172 ? -13.168 -11.320 -12.514 1.00 16.00 171 CYS A O 1
ATOM 1303 N N . ALA A 1 173 ? -12.290 -12.791 -13.972 1.00 19.96 172 ALA A N 1
ATOM 1304 C CA . ALA A 1 173 ? -12.157 -13.850 -12.986 1.00 16.78 172 ALA A CA 1
ATOM 1305 C C . ALA A 1 173 ? -10.817 -13.682 -12.285 1.00 19.37 172 ALA A C 1
ATOM 1306 O O . ALA A 1 173 ? -9.777 -13.594 -12.937 1.00 21.21 172 ALA A O 1
ATOM 1308 N N . GLY A 1 174 ? -10.847 -13.625 -10.957 1.00 13.87 173 GLY A N 1
ATOM 1309 C CA . GLY A 1 174 ? -9.637 -13.451 -10.176 1.00 14.47 173 GLY A CA 1
ATOM 1310 C C . GLY A 1 174 ? -8.635 -14.570 -10.387 1.00 17.52 173 GLY A C 1
ATOM 1311 O O . GLY A 1 174 ? -9.006 -15.719 -10.628 1.00 16.62 173 GLY A O 1
ATOM 1312 N N . LEU A 1 175 ? -7.355 -14.233 -10.287 1.00 16.70 174 LEU A N 1
ATOM 1313 C CA . LEU A 1 175 ? -6.294 -15.206 -10.497 1.00 16.37 174 LEU A CA 1
ATOM 1314 C C . LEU A 1 175 ? -5.493 -15.453 -9.218 1.00 18.87 174 LEU A C 1
ATOM 1315 O O . LEU A 1 175 ? -4.963 -14.518 -8.617 1.00 18.05 174 LEU A O 1
ATOM 1320 N N . LYS A 1 176 ? -5.431 -16.687 -8.774 1.00 29.84 175 LYS A N 1
ATOM 1321 C CA . LYS A 1 176 ? -4.615 -17.157 -7.656 1.00 28.31 175 LYS A CA 1
ATOM 1322 C C . LYS A 1 176 ? -3.504 -18.000 -8.217 1.00 28.25 175 LYS A C 1
ATOM 1323 O O . LYS A 1 176 ? -3.777 -18.789 -9.061 1.00 24.23 175 LYS A O 1
ATOM 1329 N N . ARG A 1 177 ? -2.278 -17.861 -7.710 1.00 17.96 176 ARG A N 1
ATOM 1330 C CA . ARG A 1 177 ? -1.176 -18.729 -8.114 1.00 21.59 176 ARG A CA 1
ATOM 1331 C C . ARG A 1 177 ? -1.499 -20.181 -7.781 1.00 18.04 176 ARG A C 1
ATOM 1332 O O . ARG A 1 177 ? -1.042 -21.100 -8.458 1.00 20.21 176 ARG A O 1
ATOM 1340 N N . GLY A 1 178 ? -2.303 -20.374 -6.738 1.00 19.59 177 GLY A N 1
ATOM 1341 C CA . GLY A 1 178 ? -2.679 -21.698 -6.278 1.00 19.59 177 GLY A CA 1
ATOM 1342 C C . GLY A 1 178 ? -3.415 -22.530 -7.310 1.00 24.08 177 GLY A C 1
ATOM 1343 O O . GLY A 1 178 ? -3.333 -23.757 -7.291 1.00 23.79 177 GLY A O 1
ATOM 1344 N N . TYR A 1 179 ? -4.134 -21.864 -8.212 1.00 27.21 178 TYR A N 1
ATOM 1345 C CA . TYR A 1 179 ? -4.872 -22.553 -9.268 1.00 24.84 178 TYR A CA 1
ATOM 1346 C C . TYR A 1 179 ? -3.950 -23.419 -10.111 1.00 24.71 178 TYR A C 1
ATOM 1347 O O . TYR A 1 179 ? -4.380 -24.405 -10.708 1.00 24.03 178 TYR A O 1
ATOM 1356 N N . PHE A 1 180 ? -2.681 -23.035 -10.163 1.00 21.70 179 PHE A N 1
ATOM 1357 C CA . PHE A 1 180 ? -1.743 -23.630 -11.101 1.00 20.93 179 PHE A CA 1
ATOM 1358 C C . PHE A 1 180 ? -0.724 -24.533 -10.418 1.00 22.58 179 PHE A C 1
ATOM 1359 O O . PHE A 1 180 ? 0.299 -24.872 -11.005 1.00 20.08 179 PHE A O 1
ATOM 1367 N N . ALA A 1 181 ? -1.008 -24.926 -9.180 1.00 17.84 180 ALA A N 1
ATOM 1368 C CA . ALA A 1 181 ? -0.123 -25.828 -8.455 1.00 22.70 180 ALA A CA 1
ATOM 1369 C C . ALA A 1 181 ? 0.116 -27.103 -9.261 1.00 32.93 180 ALA A C 1
ATOM 1370 O O . ALA A 1 181 ? -0.808 -27.645 -9.870 1.00 27.29 180 ALA A O 1
ATOM 1372 N N . SER A 1 182 ? 1.362 -27.571 -9.263 1.00 39.97 181 SER A N 1
ATOM 1373 C CA . SER A 1 182 ? 1.746 -28.753 -10.032 1.00 40.18 181 SER A CA 1
ATOM 1374 C C . SER A 1 182 ? 1.079 -30.027 -9.519 1.00 47.56 181 SER A C 1
ATOM 1375 O O . SER A 1 182 ? 0.473 -30.039 -8.447 1.00 44.31 181 SER A O 1
ATOM 1378 N N . GLU A 1 183 ? 1.197 -31.098 -10.297 1.00 75.65 182 GLU A N 1
ATOM 1379 C CA . GLU A 1 183 ? 0.654 -32.395 -9.912 1.00 83.59 182 GLU A CA 1
ATOM 1380 C C . GLU A 1 183 ? 1.777 -33.364 -9.561 1.00 83.76 182 GLU A C 1
ATOM 1381 O O . GLU A 1 183 ? 2.666 -33.623 -10.374 1.00 76.03 182 GLU A O 1
ATOM 1387 N N . GLY B 2 3 ? -32.109 -6.883 -10.008 1.00 72.53 1 GLY B N 1
ATOM 1388 C CA . GLY B 2 3 ? -31.511 -6.610 -11.302 1.00 72.78 1 GLY B CA 1
ATOM 1389 C C . GLY B 2 3 ? -30.108 -6.046 -11.173 1.00 73.12 1 GLY B C 1
ATOM 1390 O O . GLY B 2 3 ? -29.651 -5.285 -12.022 1.00 71.54 1 GLY B O 1
ATOM 1391 N N . LEU B 2 4 ? -29.426 -6.414 -10.094 1.00 62.31 2 LEU B N 1
ATOM 1392 C CA . LEU B 2 4 ? -28.067 -5.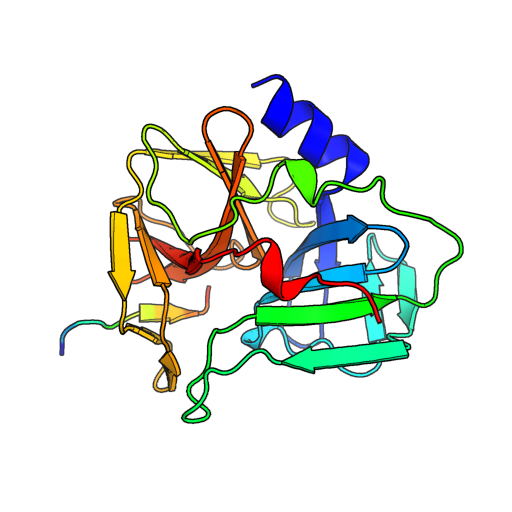944 -9.841 1.00 56.99 2 LEU B CA 1
ATOM 1393 C C . LEU B 2 4 ? -27.069 -7.098 -9.903 1.00 48.50 2 LEU B C 1
ATOM 1394 O O . LEU B 2 4 ? -27.458 -8.262 -10.022 1.00 52.81 2 LEU B O 1
ATOM 1399 N N . ARG B 2 5 ? -25.784 -6.767 -9.823 1.00 39.95 3 ARG B N 1
ATOM 1400 C CA . ARG B 2 5 ? -24.725 -7.765 -9.922 1.00 33.06 3 ARG B CA 1
ATOM 1401 C C . ARG B 2 5 ? -24.843 -8.533 -11.237 1.00 31.45 3 ARG B C 1
ATOM 1402 O O . ARG B 2 5 ? -24.554 -9.728 -11.290 1.00 28.20 3 ARG B O 1
ATOM 1410 N N . GLN B 2 6 ? -25.269 -7.852 -12.296 1.00 31.63 4 GLN B N 1
ATOM 1411 C CA . GLN B 2 6 ? -25.497 -8.523 -13.573 1.00 26.91 4 GLN B CA 1
ATOM 1412 C C . GLN B 2 6 ? -24.521 -8.120 -14.673 1.00 26.71 4 GLN B C 1
ATOM 1413 O O . GLN B 2 6 ? -24.035 -6.987 -14.710 1.00 26.04 4 GLN B O 1
ATOM 1419 N N . ALA B 2 7 ? -24.249 -9.064 -15.569 1.00 22.12 5 ALA B N 1
ATOM 1420 C CA . ALA B 2 7 ? -23.377 -8.834 -16.715 1.00 19.15 5 ALA B CA 1
ATOM 1421 C C . ALA B 2 7 ? -23.596 -9.921 -17.759 1.00 19.02 5 ALA B C 1
ATOM 1422 O O . ALA B 2 7 ? -24.235 -10.941 -17.486 1.00 20.05 5 ALA B O 1
ATOM 1424 N N . VAL B 2 8 ? -23.073 -9.697 -18.959 1.00 13.75 6 VAL B N 1
ATOM 1425 C CA . VAL B 2 8 ? -23.118 -10.707 -20.006 1.00 16.25 6 VAL B CA 1
ATOM 1426 C C . VAL B 2 8 ? -21.704 -11.064 -20.440 1.00 17.73 6 VAL B C 1
ATOM 1427 O O . VAL B 2 8 ? -20.800 -10.228 -20.393 1.00 12.68 6 VAL B O 1
ATOM 1431 N N . THR B 2 9 ? -21.514 -12.313 -20.847 1.00 16.99 7 THR B N 1
ATOM 1432 C CA . THR B 2 9 ? -20.230 -12.751 -21.367 1.00 13.19 7 THR B CA 1
ATOM 1433 C C . THR B 2 9 ? -19.852 -11.882 -22.559 1.00 15.29 7 THR B C 1
ATOM 1434 O O . THR B 2 9 ? -20.723 -11.387 -23.273 1.00 19.96 7 THR B O 1
ATOM 1438 N N . GLN B 2 10 ? -18.586 -11.682 -22.755 1.00 24.74 8 GLN B N 1
ATOM 1439 C CA . GLN B 2 10 ? -18.124 -10.812 -23.768 1.00 26.35 8 GLN B CA 1
ATOM 1440 C C . GLN B 2 10 ? -17.051 -11.571 -24.474 1.00 22.92 8 GLN B C 1
ATOM 1441 O O . GLN B 2 10 ? -16.292 -10.997 -25.160 1.00 27.56 8 GLN B O 1
#